Protein AF-A0A7W0UYQ5-F1 (afdb_monomer)

Nearest PDB structures (foldseek):
  3bzs-assembly1_A  TM=9.776E-01  e=3.729E-10  Escherichia coli
  3bzp-assembly1_A  TM=9.833E-01  e=1.056E-09  Escherichia coli
  3bzr-assembly1_A  TM=9.414E-01  e=3.818E-09  Escherichia coli
  2jli-assembly1_A  TM=9.009E-01  e=2.070E-09  Yersinia pestis
  2v5g-assembly1_A-2  TM=7.763E-01  e=5.724E-10  Yersinia enterocolitica

Radi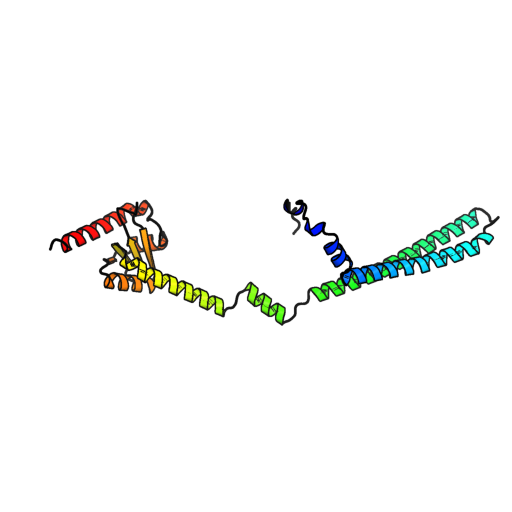us of gyration: 42.92 Å; Cα contacts (8 Å, |Δi|>4): 211; chains: 1; bounding box: 75×40×128 Å

Structure (mmCIF, N/CA/C/O backbone):
data_AF-A0A7W0UYQ5-F1
#
_entry.id   AF-A0A7W0UYQ5-F1
#
loop_
_atom_site.group_PDB
_atom_site.id
_atom_site.type_symbol
_atom_site.label_atom_id
_atom_site.label_alt_id
_atom_site.label_comp_id
_atom_site.label_asym_id
_atom_site.label_entity_id
_atom_site.label_seq_id
_atom_site.pdbx_PDB_ins_code
_atom_site.Cartn_x
_atom_site.Cartn_y
_atom_site.Cartn_z
_atom_site.occupancy
_atom_site.B_iso_or_equiv
_atom_site.auth_seq_id
_atom_site.auth_comp_id
_atom_site.auth_asym_id
_atom_site.auth_atom_id
_atom_site.pdbx_PDB_model_num
ATOM 1 N N . GLN A 1 1 ? -8.405 0.996 -19.524 1.00 39.84 1 GLN A N 1
ATOM 2 C CA . GLN A 1 1 ? -8.838 2.075 -18.613 1.00 39.84 1 GLN A CA 1
ATOM 3 C C . GLN A 1 1 ? -8.239 3.377 -19.125 1.00 39.84 1 GLN A C 1
ATOM 5 O O . GLN A 1 1 ? -7.077 3.647 -18.869 1.00 39.84 1 GLN A O 1
ATOM 10 N N . GLY A 1 2 ? -8.981 4.114 -19.950 1.00 48.25 2 GLY A N 1
ATOM 11 C CA . GLY A 1 2 ? -8.565 5.415 -20.475 1.00 48.25 2 GLY A CA 1
ATOM 12 C C . GLY A 1 2 ? -9.560 6.460 -19.998 1.00 48.25 2 GLY A C 1
ATOM 13 O O . GLY A 1 2 ? -10.650 6.551 -20.548 1.00 48.25 2 GLY A O 1
ATOM 14 N N . GLY A 1 3 ? -9.218 7.177 -18.931 1.00 51.19 3 GLY A N 1
ATOM 15 C CA . GLY A 1 3 ? -9.981 8.315 -18.430 1.00 51.19 3 GLY A CA 1
ATOM 16 C C . GLY A 1 3 ? -9.096 9.554 -18.459 1.00 51.19 3 GLY A C 1
ATOM 17 O O . GLY A 1 3 ? -7.928 9.476 -18.083 1.00 51.19 3 GLY A O 1
ATOM 18 N N . LEU A 1 4 ? -9.639 10.686 -18.909 1.00 59.22 4 LEU A N 1
ATOM 19 C CA . LEU A 1 4 ? -8.995 11.996 -18.799 1.00 59.22 4 LEU A CA 1
ATOM 20 C C . LEU A 1 4 ? -8.848 12.355 -17.314 1.00 59.22 4 LEU A C 1
ATOM 22 O O . LEU A 1 4 ? -9.742 12.930 -16.698 1.00 59.22 4 LEU A O 1
ATOM 26 N N . THR A 1 5 ? -7.716 11.991 -16.716 1.00 56.59 5 THR A N 1
ATOM 27 C CA . THR A 1 5 ? -7.359 12.411 -15.362 1.00 56.59 5 THR A CA 1
ATOM 28 C C . THR A 1 5 ? -6.878 13.857 -15.401 1.00 56.59 5 THR A C 1
ATOM 30 O O . THR A 1 5 ? -5.707 14.127 -15.670 1.00 56.59 5 THR A O 1
ATOM 33 N N . PHE A 1 6 ? -7.777 14.800 -15.122 1.00 55.78 6 PHE A N 1
ATOM 34 C CA . PHE A 1 6 ? -7.405 16.183 -14.836 1.00 55.78 6 PHE A CA 1
ATOM 35 C C . PHE A 1 6 ? -6.707 16.239 -13.472 1.00 55.78 6 PHE A C 1
ATOM 37 O O . PHE A 1 6 ? -7.345 16.169 -12.424 1.00 55.78 6 PHE A O 1
ATOM 44 N N . SER A 1 7 ? -5.375 16.339 -13.485 1.00 61.47 7 SER A N 1
ATOM 45 C CA . SER A 1 7 ? -4.558 16.517 -12.282 1.00 61.47 7 SER A CA 1
ATOM 46 C C . SER A 1 7 ? -3.977 17.936 -12.254 1.00 61.47 7 SER A C 1
ATOM 48 O O . SER A 1 7 ? -2.885 18.161 -12.777 1.00 61.47 7 SER A O 1
ATOM 50 N N . PRO A 1 8 ? -4.661 18.920 -11.640 1.00 65.06 8 PRO A N 1
ATOM 51 C CA . PRO A 1 8 ? -4.147 20.289 -11.523 1.00 65.06 8 PRO A CA 1
ATOM 52 C C . PRO A 1 8 ? -2.836 20.379 -10.719 1.00 65.06 8 PRO A C 1
ATOM 54 O O . PRO A 1 8 ? -2.077 21.329 -10.881 1.00 65.06 8 PRO A O 1
ATOM 57 N N . LYS A 1 9 ? -2.495 19.352 -9.923 1.00 58.84 9 LYS A N 1
ATOM 58 C CA . LYS A 1 9 ? -1.175 19.221 -9.279 1.00 58.84 9 LYS A CA 1
ATOM 59 C C . LYS A 1 9 ? -0.034 18.907 -10.257 1.00 58.84 9 LYS A C 1
ATOM 61 O O . LYS A 1 9 ? 1.115 19.165 -9.919 1.00 58.84 9 LYS A O 1
ATOM 66 N N . ALA A 1 10 ? -0.313 18.377 -11.450 1.00 58.12 10 ALA A N 1
ATOM 67 C CA . ALA A 1 10 ? 0.706 18.131 -12.477 1.00 58.12 10 ALA A CA 1
ATOM 68 C C . ALA A 1 10 ? 1.153 19.417 -13.201 1.00 58.12 10 ALA A C 1
ATOM 70 O O . ALA A 1 10 ? 2.252 19.446 -13.753 1.00 58.12 10 ALA A O 1
ATOM 71 N N . LEU A 1 11 ? 0.319 20.465 -13.161 1.00 61.22 11 LEU A N 1
ATOM 72 C CA . LEU A 1 11 ? 0.591 21.808 -13.689 1.00 61.22 11 LEU A CA 1
ATOM 73 C C . LEU A 1 11 ? 1.310 22.723 -12.685 1.00 61.22 11 LEU A C 1
ATOM 75 O O . LEU A 1 11 ? 1.754 23.805 -13.059 1.00 61.22 11 LEU A O 1
ATOM 79 N N . ALA A 1 12 ? 1.447 22.311 -11.420 1.00 68.50 12 ALA A N 1
ATOM 80 C CA . ALA A 1 12 ? 2.230 23.067 -10.452 1.00 68.50 12 ALA A CA 1
ATOM 81 C C . ALA A 1 12 ? 3.723 23.031 -10.849 1.00 68.50 12 ALA A C 1
ATOM 83 O O . ALA A 1 12 ? 4.246 21.941 -11.116 1.00 68.50 12 ALA A O 1
ATOM 84 N N . PRO A 1 13 ? 4.433 24.177 -10.880 1.00 59.31 13 PRO A N 1
ATOM 85 C CA . PRO A 1 13 ? 5.859 24.220 -11.178 1.00 59.31 13 PRO A CA 1
ATOM 86 C C . PRO A 1 13 ? 6.620 23.471 -10.082 1.00 59.31 13 PRO A C 1
ATOM 88 O O . PRO A 1 13 ? 6.840 23.958 -8.976 1.00 59.31 13 PRO A O 1
ATOM 91 N N . ASN A 1 14 ? 6.973 22.225 -10.377 1.00 58.69 14 ASN A N 1
ATOM 92 C CA . ASN A 1 14 ? 7.648 21.357 -9.434 1.00 58.69 14 ASN A CA 1
ATOM 93 C C . ASN A 1 14 ? 9.150 21.668 -9.492 1.00 58.69 14 ASN A C 1
ATOM 95 O O . ASN A 1 14 ? 9.837 21.231 -10.416 1.00 58.69 14 ASN A O 1
ATOM 99 N N . ALA A 1 15 ? 9.657 22.450 -8.533 1.00 60.66 15 ALA A N 1
ATOM 100 C CA . ALA A 1 15 ? 11.048 22.923 -8.491 1.00 60.66 15 ALA A CA 1
ATOM 101 C C . ALA A 1 15 ? 12.092 21.787 -8.550 1.00 60.66 15 ALA A C 1
ATOM 103 O O . ALA A 1 15 ? 13.209 21.989 -9.021 1.00 60.66 15 ALA A O 1
ATOM 104 N N . GLN A 1 16 ? 11.717 20.562 -8.164 1.00 57.22 16 GLN A N 1
ATOM 105 C CA . GLN A 1 16 ? 12.570 19.378 -8.310 1.00 57.22 16 GLN A CA 1
ATOM 106 C C . GLN A 1 16 ? 12.847 19.005 -9.776 1.00 57.22 16 GLN A C 1
ATOM 108 O O . GLN A 1 16 ? 13.967 18.596 -10.084 1.00 57.22 16 GLN A O 1
ATOM 113 N N . LYS A 1 17 ? 11.891 19.217 -10.697 1.00 54.75 17 LYS A N 1
ATOM 114 C CA . LYS A 1 17 ? 12.076 18.975 -12.144 1.00 54.75 17 LYS A CA 1
ATOM 115 C C . LYS A 1 17 ? 13.026 19.984 -12.804 1.00 54.75 17 LYS A C 1
ATOM 117 O O . LYS A 1 17 ? 13.593 19.683 -13.848 1.00 54.75 17 LYS A O 1
ATOM 122 N N . PHE A 1 18 ? 13.228 21.147 -12.184 1.00 59.09 18 PHE A N 1
ATOM 123 C CA . PHE A 1 18 ? 14.118 22.207 -12.668 1.00 59.09 18 PHE A CA 1
ATOM 124 C C . PHE A 1 18 ? 15.523 22.172 -12.058 1.00 59.09 18 PHE A C 1
ATOM 126 O O . PHE A 1 18 ? 16.357 22.988 -12.436 1.00 59.09 18 PHE A O 1
ATOM 133 N N . SER A 1 19 ? 15.823 21.246 -11.142 1.00 62.59 19 SER A N 1
ATOM 134 C CA . SER A 1 19 ? 17.163 21.169 -10.554 1.00 62.59 19 SER A CA 1
ATOM 135 C C . SER A 1 19 ? 18.176 20.617 -11.580 1.00 62.59 19 SER A C 1
ATOM 137 O O . SER A 1 19 ? 18.075 19.453 -11.985 1.00 62.59 19 SER A O 1
ATOM 139 N N . PRO A 1 20 ? 19.171 21.410 -12.032 1.00 65.38 20 PRO A N 1
ATOM 140 C CA . PRO A 1 20 ? 20.128 20.967 -13.049 1.00 65.38 20 PRO A CA 1
ATOM 141 C C . PRO A 1 20 ? 20.945 19.770 -12.563 1.00 65.38 20 PRO A C 1
ATOM 143 O O . PRO A 1 20 ? 21.221 18.865 -13.335 1.00 65.38 20 PRO A O 1
ATOM 146 N N . ALA A 1 21 ? 21.250 19.714 -11.262 1.00 70.50 21 ALA A N 1
ATOM 147 C CA . ALA A 1 21 ? 22.020 18.638 -10.645 1.00 70.50 21 ALA A CA 1
ATOM 148 C C . ALA A 1 21 ? 21.288 17.281 -10.624 1.00 70.50 21 ALA A C 1
ATOM 150 O O . ALA A 1 21 ? 21.917 16.250 -10.865 1.00 70.50 21 ALA A O 1
ATOM 151 N N . ALA A 1 22 ? 19.970 17.251 -10.374 1.00 64.25 22 ALA A N 1
ATOM 152 C CA . ALA A 1 22 ? 19.212 15.996 -10.414 1.00 64.25 22 ALA A CA 1
ATOM 153 C C . ALA A 1 22 ? 19.028 15.505 -11.855 1.00 64.25 22 ALA A C 1
ATOM 155 O O . ALA A 1 22 ? 19.198 14.315 -12.114 1.00 64.25 22 ALA A O 1
ATOM 156 N N . ASN A 1 23 ? 18.785 16.424 -12.796 1.00 64.88 23 ASN A N 1
ATOM 157 C CA . ASN A 1 23 ? 18.754 16.114 -14.224 1.00 64.88 23 ASN A CA 1
ATOM 158 C C . ASN A 1 23 ? 20.121 15.635 -14.736 1.00 64.88 23 ASN A C 1
ATOM 160 O O . ASN A 1 23 ? 20.168 14.703 -15.526 1.00 64.88 23 ASN A O 1
ATOM 164 N N . PHE A 1 24 ? 21.234 16.185 -14.240 1.00 70.06 24 PHE A N 1
ATOM 165 C CA . PHE A 1 24 ? 22.582 15.718 -14.578 1.00 70.06 24 PHE A CA 1
ATOM 166 C C . PHE A 1 24 ? 22.837 14.307 -14.036 1.00 70.06 24 PHE A C 1
ATOM 168 O O . PHE A 1 24 ? 23.299 13.434 -14.761 1.00 70.06 24 PHE A O 1
ATOM 175 N N . LYS A 1 25 ? 22.453 14.028 -12.784 1.00 65.81 25 LYS A N 1
ATOM 176 C CA . LYS A 1 25 ? 22.549 12.683 -12.193 1.00 65.81 25 LYS A CA 1
ATOM 177 C C . LYS A 1 25 ? 21.659 11.663 -12.915 1.00 65.81 25 LYS A C 1
ATOM 179 O O . LYS A 1 25 ? 22.033 10.501 -13.036 1.00 65.81 25 LYS A O 1
ATOM 184 N N . GLN A 1 26 ? 20.502 12.092 -13.416 1.00 65.62 26 GLN A N 1
ATOM 185 C CA . GLN A 1 26 ? 19.607 11.270 -14.229 1.00 65.62 26 GLN A CA 1
ATOM 186 C C . GLN A 1 26 ? 20.144 11.071 -15.657 1.00 65.62 26 GLN A C 1
ATOM 188 O O . GLN A 1 26 ? 20.098 9.957 -16.175 1.00 65.62 26 GLN A O 1
ATOM 193 N N . ALA A 1 27 ? 20.735 12.100 -16.266 1.00 64.50 27 ALA A N 1
ATOM 194 C CA . ALA A 1 27 ? 21.432 12.024 -17.551 1.00 64.50 27 ALA A CA 1
ATOM 195 C C . ALA A 1 27 ? 22.698 11.148 -17.487 1.00 64.50 27 ALA A C 1
ATOM 197 O O . ALA A 1 27 ? 23.069 10.553 -18.489 1.00 64.50 27 ALA A O 1
ATOM 198 N N . PHE A 1 28 ? 23.305 10.996 -16.306 1.00 65.81 28 PHE A N 1
ATOM 199 C CA . PHE A 1 28 ? 24.410 10.069 -16.025 1.00 65.81 28 PHE A CA 1
ATOM 200 C C . PHE A 1 28 ? 23.964 8.777 -15.319 1.00 65.81 28 PHE A C 1
ATOM 202 O O . PHE A 1 28 ? 24.780 8.066 -14.730 1.00 65.81 28 PHE A O 1
ATOM 209 N N . SER A 1 29 ? 22.675 8.430 -15.369 1.00 72.94 29 SER A N 1
ATOM 210 C CA . SER A 1 29 ? 22.240 7.110 -14.914 1.00 72.94 29 SER A CA 1
ATOM 211 C C . SER A 1 29 ? 22.837 6.018 -15.813 1.00 72.94 29 SER A C 1
ATOM 213 O O . SER A 1 29 ? 23.059 6.238 -17.005 1.00 72.94 29 SER A O 1
ATOM 215 N N . GLY A 1 30 ? 23.068 4.814 -15.276 1.00 74.88 30 GLY A N 1
ATOM 216 C CA . GLY A 1 30 ? 23.603 3.698 -16.071 1.00 74.88 30 GLY A CA 1
ATOM 217 C C . GLY A 1 30 ? 22.759 3.373 -17.314 1.00 74.88 30 GLY A C 1
ATOM 218 O O . GLY A 1 30 ? 23.293 2.919 -18.319 1.00 74.88 30 GLY A O 1
ATOM 219 N N . ASN A 1 31 ? 21.456 3.678 -17.288 1.00 76.94 31 ASN A N 1
ATOM 220 C CA . ASN A 1 31 ? 20.585 3.552 -18.458 1.00 76.94 31 ASN A CA 1
ATOM 221 C C . ASN A 1 31 ? 20.904 4.597 -19.533 1.00 76.94 31 ASN A C 1
ATOM 223 O O . ASN A 1 31 ? 20.991 4.249 -20.706 1.00 76.94 31 ASN A O 1
ATOM 227 N N . SER A 1 32 ? 21.124 5.846 -19.131 1.00 78.62 32 SER A N 1
ATOM 228 C CA . SER A 1 32 ? 21.418 6.953 -20.041 1.00 78.62 32 SER A CA 1
ATOM 229 C C . SER A 1 32 ? 22.752 6.753 -20.763 1.00 78.62 32 SER A C 1
ATOM 231 O O . SER A 1 32 ? 22.841 6.977 -21.964 1.00 78.62 32 SER A O 1
ATOM 233 N N . VAL A 1 33 ? 23.777 6.237 -20.074 1.00 83.62 33 VAL A N 1
ATOM 234 C CA . VAL A 1 33 ? 25.070 5.891 -20.701 1.00 83.62 33 VAL A CA 1
ATOM 235 C C . VAL A 1 33 ? 24.899 4.803 -21.768 1.00 83.62 33 VAL A C 1
ATOM 237 O O . VAL A 1 33 ? 25.475 4.897 -22.851 1.00 83.62 33 VAL A O 1
ATOM 240 N N . VAL A 1 34 ? 24.071 3.790 -21.496 1.00 84.38 34 VAL A N 1
ATOM 241 C CA . VAL A 1 34 ? 23.764 2.725 -22.464 1.00 84.38 34 VAL A CA 1
ATOM 242 C C . VAL A 1 34 ? 22.997 3.273 -23.671 1.00 84.38 34 VAL A C 1
ATOM 244 O O . VAL A 1 34 ? 23.292 2.893 -24.803 1.00 84.38 34 VAL A O 1
ATOM 247 N N . GLU A 1 35 ? 22.041 4.179 -23.465 1.00 84.50 35 GLU A N 1
ATOM 248 C CA . GLU A 1 35 ? 21.295 4.824 -24.554 1.00 84.50 35 GLU A CA 1
ATOM 249 C C . GLU A 1 35 ? 22.184 5.715 -25.428 1.00 84.50 35 GLU A C 1
ATOM 251 O O . GLU A 1 35 ? 22.102 5.634 -26.655 1.00 84.50 35 GLU A O 1
ATOM 256 N N . LEU A 1 36 ? 23.088 6.489 -24.821 1.00 87.19 36 LEU A N 1
ATOM 257 C CA . LEU A 1 36 ? 24.086 7.276 -25.548 1.00 87.19 36 LEU A CA 1
ATOM 258 C C . LEU A 1 36 ? 25.013 6.378 -26.374 1.00 87.19 36 LEU A C 1
ATOM 260 O O . LEU A 1 36 ? 25.220 6.638 -27.558 1.00 87.19 36 LEU A O 1
ATOM 264 N N . GLY A 1 37 ? 25.515 5.285 -25.788 1.00 89.00 37 GLY A N 1
ATOM 265 C CA . GLY A 1 37 ? 26.350 4.312 -26.494 1.00 89.00 37 GLY A CA 1
ATOM 266 C C . GLY A 1 37 ? 25.642 3.693 -27.703 1.00 89.00 37 GLY A C 1
ATOM 267 O O . GLY A 1 37 ? 26.214 3.619 -28.790 1.00 89.00 37 GLY A O 1
ATOM 268 N N . LYS A 1 38 ? 24.363 3.326 -27.556 1.00 86.50 38 LYS A N 1
ATOM 269 C CA . LYS A 1 38 ? 23.535 2.860 -28.677 1.00 86.50 38 LYS A CA 1
ATOM 270 C C . LYS A 1 38 ? 23.354 3.939 -29.740 1.00 86.50 38 LYS A C 1
ATOM 272 O O . LYS A 1 38 ? 23.448 3.632 -30.922 1.00 86.50 38 LYS A O 1
ATOM 277 N N . GLY A 1 39 ? 23.104 5.185 -29.344 1.00 88.81 39 GLY A N 1
ATOM 278 C CA . GLY A 1 39 ? 22.969 6.312 -30.269 1.00 88.81 39 GLY A CA 1
ATOM 279 C C . GLY A 1 39 ? 24.223 6.520 -31.119 1.00 88.81 39 GLY A C 1
ATOM 280 O O . GLY A 1 39 ? 24.126 6.593 -32.343 1.00 88.81 39 GLY A O 1
ATOM 281 N N . ILE A 1 40 ? 25.398 6.526 -30.485 1.00 91.81 40 ILE A N 1
ATOM 282 C CA . ILE A 1 40 ? 26.693 6.650 -31.170 1.00 91.81 40 ILE A CA 1
ATOM 283 C C . ILE A 1 40 ? 26.905 5.490 -32.146 1.00 91.81 40 ILE A C 1
ATOM 285 O O . ILE A 1 40 ? 27.309 5.728 -33.280 1.00 91.81 40 ILE A O 1
ATOM 289 N N . LEU A 1 41 ? 26.588 4.255 -31.744 1.00 88.62 41 LEU A N 1
ATOM 290 C CA . LEU A 1 41 ? 26.721 3.075 -32.604 1.00 88.62 41 LEU A CA 1
ATOM 291 C C . LEU A 1 41 ? 25.802 3.141 -33.832 1.00 88.62 41 LEU A C 1
ATOM 293 O O . LEU A 1 41 ? 26.215 2.780 -34.930 1.00 88.62 41 LEU A O 1
ATOM 297 N N . LYS A 1 42 ? 24.563 3.617 -33.675 1.00 88.19 42 LYS A N 1
ATOM 298 C CA . LYS A 1 42 ? 23.637 3.791 -34.805 1.00 88.19 42 LYS A CA 1
ATOM 299 C C . LYS A 1 42 ? 24.139 4.848 -35.776 1.00 88.19 42 LYS A C 1
ATOM 301 O O . LYS A 1 42 ? 24.157 4.612 -36.980 1.00 88.19 42 LYS A O 1
ATOM 306 N N . LEU A 1 43 ? 24.552 5.999 -35.244 1.00 90.50 43 LEU A N 1
ATOM 307 C CA . LEU A 1 43 ? 25.079 7.096 -36.049 1.00 90.50 43 LEU A CA 1
ATOM 308 C C . LEU A 1 43 ? 26.334 6.662 -36.801 1.00 90.50 43 LEU A C 1
ATOM 310 O O . LEU A 1 43 ? 26.402 6.871 -38.005 1.00 90.50 43 LEU A O 1
ATOM 314 N N . SER A 1 44 ? 27.281 5.996 -36.136 1.00 92.25 44 SER A N 1
ATOM 315 C CA . SER A 1 44 ? 28.501 5.522 -36.789 1.00 92.25 44 SER A CA 1
ATOM 316 C C . SER A 1 44 ? 28.205 4.494 -37.878 1.00 92.25 44 SER A C 1
ATOM 318 O O . SER A 1 44 ? 28.726 4.619 -38.982 1.00 92.25 44 SER A O 1
ATOM 320 N N . ALA A 1 45 ? 27.325 3.526 -37.620 1.00 88.88 45 ALA A N 1
ATOM 321 C CA . ALA A 1 45 ? 26.953 2.522 -38.609 1.00 88.88 45 ALA A CA 1
ATOM 322 C C . ALA A 1 45 ? 26.255 3.140 -39.834 1.00 88.88 45 ALA A C 1
ATOM 324 O O . ALA A 1 45 ? 26.610 2.806 -40.963 1.00 88.88 45 ALA A O 1
ATOM 325 N N . ILE A 1 46 ? 25.330 4.088 -39.641 1.00 90.88 46 ILE A N 1
ATOM 326 C CA . ILE A 1 46 ? 24.693 4.812 -40.755 1.00 90.88 46 ILE A CA 1
ATOM 327 C C . ILE A 1 46 ? 25.726 5.653 -41.510 1.00 90.88 46 ILE A C 1
ATOM 329 O O . ILE A 1 46 ? 25.754 5.622 -42.737 1.00 90.88 46 ILE A O 1
ATOM 333 N N . SER A 1 47 ? 26.600 6.375 -40.804 1.00 91.50 47 SER A N 1
ATOM 334 C CA . SER A 1 47 ? 27.655 7.180 -41.425 1.00 91.50 47 SER A CA 1
ATOM 335 C C . SER A 1 47 ? 28.627 6.337 -42.245 1.00 91.50 47 SER A C 1
ATOM 337 O O . SER A 1 47 ? 29.022 6.774 -43.320 1.00 91.50 47 SER A O 1
ATOM 339 N N . ILE A 1 48 ? 28.988 5.135 -41.790 1.00 93.00 48 ILE A N 1
ATOM 340 C CA . ILE A 1 48 ? 29.865 4.224 -42.538 1.00 93.00 48 ILE A CA 1
ATOM 341 C C . ILE A 1 48 ? 29.162 3.721 -43.802 1.00 93.00 48 ILE A C 1
ATOM 343 O O . ILE A 1 48 ? 29.740 3.792 -44.884 1.00 93.00 48 ILE A O 1
ATOM 347 N N . ILE A 1 49 ? 27.918 3.249 -43.684 1.00 90.44 49 ILE A N 1
ATOM 348 C CA . ILE A 1 49 ? 27.166 2.684 -44.812 1.00 90.44 49 ILE A CA 1
ATOM 349 C C . ILE A 1 49 ? 26.869 3.769 -45.857 1.00 90.44 49 ILE A C 1
ATOM 351 O O . ILE A 1 49 ? 27.272 3.649 -47.012 1.00 90.44 49 ILE A O 1
ATOM 355 N N . CYS A 1 50 ? 26.215 4.858 -45.451 1.00 90.12 50 CYS A N 1
ATOM 356 C CA . CYS A 1 50 ? 25.845 5.942 -46.360 1.00 90.12 50 CYS A CA 1
ATOM 357 C C . CYS A 1 50 ? 27.070 6.714 -46.861 1.00 90.12 50 CYS A C 1
ATOM 359 O O . CYS A 1 50 ? 27.124 7.085 -48.031 1.00 90.12 50 CYS A O 1
ATOM 361 N N . GLY A 1 51 ? 28.057 6.954 -45.993 1.00 91.38 51 GLY A N 1
ATOM 362 C CA . GLY A 1 51 ? 29.285 7.657 -46.355 1.00 91.38 51 GLY A CA 1
ATOM 363 C C . GLY A 1 51 ? 30.137 6.866 -47.342 1.00 91.38 51 GLY A C 1
ATOM 364 O O . GLY A 1 51 ? 30.665 7.457 -48.278 1.00 91.38 51 GLY A O 1
ATOM 365 N N . GLY A 1 52 ? 30.212 5.539 -47.194 1.00 91.75 52 GLY A N 1
ATOM 366 C CA . GLY A 1 52 ? 30.886 4.665 -48.154 1.00 91.75 52 GLY A CA 1
ATOM 367 C C . GLY A 1 52 ? 30.241 4.728 -49.537 1.00 91.75 52 GLY A C 1
ATOM 368 O O . GLY A 1 52 ? 30.923 5.031 -50.514 1.00 91.75 52 GLY A O 1
ATOM 369 N N . THR A 1 53 ? 28.920 4.547 -49.615 1.00 89.25 53 THR A N 1
ATOM 370 C CA . THR A 1 53 ? 28.174 4.627 -50.883 1.00 89.25 53 THR A CA 1
ATOM 371 C C . THR A 1 53 ? 28.287 6.009 -51.532 1.00 89.25 53 THR A C 1
ATOM 373 O O . THR A 1 53 ? 28.448 6.111 -52.747 1.00 89.25 53 THR A O 1
ATOM 376 N N . LEU A 1 54 ? 28.267 7.084 -50.736 1.00 90.81 54 LEU A N 1
ATOM 377 C CA . LEU A 1 54 ? 28.452 8.442 -51.246 1.00 90.81 54 LEU A CA 1
ATOM 378 C C . LEU A 1 54 ? 29.877 8.673 -51.765 1.00 90.81 54 LEU A C 1
ATOM 380 O O . LEU A 1 54 ? 30.043 9.277 -52.820 1.00 90.81 54 LEU A O 1
ATOM 384 N N . MET A 1 55 ? 30.900 8.178 -51.065 1.00 91.75 55 MET A N 1
ATOM 385 C CA . MET A 1 55 ? 32.294 8.301 -51.499 1.00 91.75 55 MET A CA 1
ATOM 386 C C . MET A 1 55 ? 32.531 7.561 -52.822 1.00 91.75 55 MET A C 1
ATOM 388 O O . MET A 1 55 ? 33.161 8.110 -53.725 1.00 91.75 55 MET A O 1
ATOM 392 N N . SER A 1 56 ? 31.969 6.356 -52.970 1.00 88.25 56 SER A N 1
ATOM 393 C CA . SER A 1 56 ? 31.986 5.613 -54.234 1.00 88.25 56 SER A CA 1
ATOM 394 C C . SER A 1 56 ? 31.317 6.409 -55.356 1.00 88.25 56 SER A C 1
ATOM 396 O O . SER A 1 56 ? 31.913 6.597 -56.414 1.00 88.25 56 SER A O 1
ATOM 398 N N . ALA A 1 57 ? 30.144 6.991 -55.102 1.00 87.31 57 ALA A N 1
ATOM 399 C CA . ALA A 1 57 ? 29.454 7.811 -56.092 1.00 87.31 57 ALA A CA 1
ATOM 400 C C . ALA A 1 57 ? 30.237 9.073 -56.492 1.00 87.31 57 ALA A C 1
ATOM 402 O O . ALA A 1 57 ? 30.272 9.434 -57.666 1.00 87.31 57 ALA A O 1
ATOM 403 N N . VAL A 1 58 ? 30.902 9.734 -55.539 1.00 88.12 58 VAL A N 1
ATOM 404 C CA . VAL A 1 58 ? 31.776 10.887 -55.815 1.00 88.12 58 VAL A CA 1
ATOM 405 C C . VAL A 1 58 ? 32.984 10.472 -56.657 1.00 88.12 58 VAL A C 1
ATOM 407 O O . VAL A 1 58 ? 33.374 11.211 -57.557 1.00 88.12 58 VAL A O 1
ATOM 410 N N 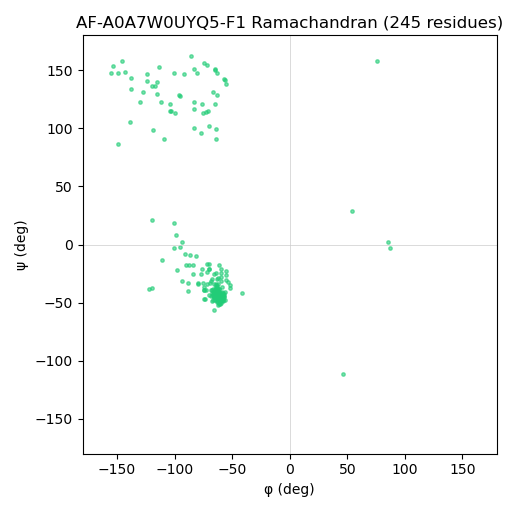. SER A 1 59 ? 33.556 9.291 -56.414 1.00 88.00 59 SER A N 1
ATOM 411 C CA . SER A 1 59 ? 34.676 8.782 -57.215 1.00 88.00 59 SER A CA 1
ATOM 412 C C . SER A 1 59 ? 34.282 8.442 -58.656 1.00 88.00 59 SER A C 1
ATOM 414 O O . SER A 1 59 ? 35.089 8.604 -59.568 1.00 88.00 59 SER A O 1
ATOM 416 N N . GLU A 1 60 ? 33.028 8.045 -58.876 1.00 83.94 60 GLU A N 1
ATOM 417 C CA . GLU A 1 60 ? 32.467 7.778 -60.202 1.00 83.94 60 GLU A CA 1
ATOM 418 C C . GLU A 1 60 ? 31.964 9.055 -60.897 1.00 83.94 60 GLU A C 1
ATOM 420 O O . GLU A 1 60 ? 31.842 9.076 -62.121 1.00 83.94 60 GLU A O 1
ATOM 425 N N . ALA A 1 61 ? 31.743 10.151 -60.161 1.00 82.25 61 ALA A N 1
ATOM 426 C CA . ALA A 1 61 ? 31.209 11.411 -60.683 1.00 82.25 61 ALA A CA 1
ATOM 427 C C . ALA A 1 61 ? 31.941 11.980 -61.922 1.00 82.25 61 ALA A C 1
ATOM 429 O O . ALA A 1 61 ? 31.256 12.480 -62.818 1.00 82.25 61 ALA A O 1
ATOM 430 N N . PRO A 1 62 ? 33.284 11.888 -62.062 1.00 86.75 62 PRO A N 1
ATOM 431 C CA . PRO A 1 62 ? 33.978 12.349 -63.266 1.00 86.75 62 PRO A CA 1
ATOM 432 C C . PRO A 1 62 ? 33.535 11.639 -64.552 1.00 86.75 62 PRO A C 1
ATOM 434 O O . PRO A 1 62 ? 33.569 12.245 -65.620 1.00 86.75 62 PRO A O 1
ATOM 437 N N . THR A 1 63 ? 33.071 10.387 -64.465 1.00 82.62 63 THR A N 1
ATOM 438 C CA . THR A 1 63 ? 32.584 9.615 -65.626 1.00 82.62 63 THR A CA 1
ATOM 439 C C . THR A 1 63 ? 31.262 10.142 -66.187 1.00 82.62 63 THR A C 1
ATOM 441 O O . THR A 1 63 ? 30.904 9.841 -67.323 1.00 82.62 63 THR A O 1
ATOM 444 N N . LEU A 1 64 ? 30.550 10.964 -65.412 1.00 81.69 64 LEU A N 1
ATOM 445 C CA . LEU A 1 64 ? 29.289 11.585 -65.810 1.00 81.69 64 LEU A CA 1
ATOM 446 C C . LEU A 1 64 ? 29.481 12.953 -66.482 1.00 81.69 64 LEU A C 1
ATOM 448 O O . LEU A 1 64 ? 28.522 13.515 -67.017 1.00 81.69 64 LEU A O 1
ATOM 452 N N . ILE A 1 65 ? 30.701 13.502 -66.486 1.00 84.50 65 ILE A N 1
ATOM 453 C CA . ILE A 1 65 ? 30.997 14.792 -67.115 1.00 84.50 65 ILE A CA 1
ATOM 454 C C . ILE A 1 65 ? 30.921 14.632 -68.640 1.00 84.50 65 ILE A C 1
ATOM 456 O O . ILE A 1 65 ? 31.718 13.921 -69.244 1.00 84.50 65 ILE A O 1
ATOM 460 N N . GLY A 1 66 ? 29.951 15.304 -69.267 1.00 80.25 66 GLY A N 1
ATOM 461 C CA . GLY A 1 66 ? 29.702 15.222 -70.713 1.00 80.25 66 GLY A CA 1
ATOM 462 C C . GLY A 1 66 ? 28.806 14.055 -71.150 1.00 80.25 66 GLY A C 1
ATOM 463 O O . GLY A 1 66 ? 28.553 13.906 -72.345 1.00 80.25 66 GLY A O 1
ATOM 464 N N . ALA A 1 67 ? 28.297 13.249 -70.210 1.00 84.19 67 ALA A N 1
ATOM 465 C CA . ALA A 1 67 ? 27.352 12.174 -70.501 1.00 84.19 67 ALA A CA 1
ATOM 466 C C . ALA A 1 67 ? 25.952 12.719 -70.875 1.00 84.19 67 ALA A C 1
ATOM 468 O O . ALA A 1 67 ? 25.574 13.813 -70.442 1.00 84.19 67 ALA A O 1
ATOM 469 N N . PRO A 1 68 ? 25.139 11.964 -71.644 1.00 89.69 68 PRO A N 1
ATOM 470 C CA . PRO A 1 68 ? 23.755 12.337 -71.924 1.00 89.69 68 PRO A CA 1
ATOM 471 C C . PRO A 1 68 ? 22.946 12.528 -70.637 1.00 89.69 68 PRO A C 1
ATOM 473 O O . PRO A 1 68 ? 23.069 11.741 -69.698 1.00 89.69 68 PRO A O 1
ATOM 476 N N . ALA A 1 69 ? 22.049 13.520 -70.617 1.00 86.44 69 ALA A N 1
ATOM 477 C CA . ALA A 1 69 ? 21.234 13.843 -69.440 1.00 86.44 69 ALA A CA 1
ATOM 478 C C . ALA A 1 69 ? 20.448 12.637 -68.886 1.00 86.44 69 ALA A C 1
ATOM 480 O O . ALA A 1 69 ? 20.256 12.520 -67.677 1.00 86.44 69 ALA A O 1
ATOM 481 N N . THR A 1 70 ? 20.037 11.711 -69.758 1.00 88.50 70 THR A N 1
ATOM 482 C CA . THR A 1 70 ? 19.358 10.463 -69.384 1.00 88.50 70 THR A CA 1
ATOM 483 C C . THR A 1 70 ? 20.239 9.546 -68.534 1.00 88.50 70 THR A C 1
ATOM 485 O O . THR A 1 70 ? 19.765 9.012 -67.534 1.00 88.50 70 THR A O 1
ATOM 488 N N . HIS A 1 71 ? 21.522 9.399 -68.873 1.00 85.81 71 HIS A N 1
ATOM 489 C CA . HIS A 1 71 ? 22.469 8.584 -68.108 1.00 85.81 71 HIS A CA 1
ATOM 490 C C . HIS A 1 71 ? 22.736 9.177 -66.725 1.00 85.81 71 HIS A C 1
ATOM 492 O O . HIS A 1 71 ? 22.700 8.455 -65.729 1.00 85.81 71 HIS A O 1
ATOM 498 N N . THR A 1 72 ? 22.922 10.495 -66.647 1.00 85.75 72 THR A N 1
ATOM 499 C CA . THR A 1 72 ? 23.113 11.197 -65.372 1.00 85.75 72 THR A CA 1
ATOM 500 C C . THR A 1 72 ? 21.889 11.068 -64.473 1.00 85.75 72 THR A C 1
ATOM 502 O O . THR A 1 72 ? 22.024 10.791 -63.282 1.00 85.75 72 THR A O 1
ATOM 505 N N . PHE A 1 73 ? 20.685 11.192 -65.037 1.00 88.50 73 PHE A N 1
ATOM 506 C CA . PHE A 1 73 ? 19.443 11.038 -64.284 1.00 88.50 73 PHE A CA 1
ATOM 507 C C . PHE A 1 73 ? 19.283 9.625 -63.703 1.00 88.50 73 PHE A C 1
ATOM 509 O O . PHE A 1 73 ? 18.949 9.475 -62.528 1.00 88.50 73 PHE A O 1
ATOM 516 N N . VAL A 1 74 ? 19.573 8.586 -64.492 1.00 89.69 74 VAL A N 1
ATOM 517 C CA . VAL A 1 74 ? 19.511 7.189 -64.032 1.00 89.69 74 VAL A CA 1
ATOM 518 C C . VAL A 1 74 ? 20.548 6.913 -62.941 1.00 89.69 74 VAL A C 1
ATOM 520 O O . VAL A 1 74 ? 20.212 6.285 -61.939 1.00 89.69 74 VAL A O 1
ATOM 523 N N . ALA A 1 75 ? 21.779 7.411 -63.085 1.00 87.50 75 ALA A N 1
ATOM 524 C CA . ALA A 1 75 ? 22.832 7.225 -62.087 1.00 87.50 75 ALA A CA 1
ATOM 525 C C . ALA A 1 75 ? 22.484 7.885 -60.742 1.00 87.50 75 ALA A C 1
ATOM 527 O O . ALA A 1 75 ? 22.600 7.255 -59.690 1.00 87.50 75 ALA A O 1
ATOM 528 N N . VAL A 1 76 ? 21.979 9.123 -60.769 1.00 89.00 76 VAL A N 1
ATOM 529 C CA . VAL A 1 76 ? 21.517 9.828 -59.562 1.00 89.00 76 VAL A CA 1
ATOM 530 C C . VAL A 1 76 ? 20.316 9.116 -58.935 1.00 89.00 76 VAL A C 1
ATOM 532 O O . VAL A 1 76 ? 20.265 8.961 -57.716 1.00 89.00 76 VAL A O 1
ATOM 535 N N . GLY A 1 77 ? 19.371 8.635 -59.748 1.00 91.06 77 GLY A N 1
ATOM 536 C CA . GLY A 1 77 ? 18.228 7.854 -59.273 1.00 91.06 77 GLY A CA 1
ATOM 537 C C . GLY A 1 77 ? 18.647 6.546 -58.598 1.00 91.06 77 GLY A C 1
ATOM 538 O O . GLY A 1 77 ? 18.154 6.229 -57.516 1.00 91.06 77 GLY A O 1
ATOM 539 N N . HIS A 1 78 ? 19.600 5.819 -59.185 1.00 90.75 78 HIS A N 1
ATOM 540 C CA . HIS A 1 78 ? 20.152 4.598 -58.600 1.00 90.75 78 HIS A CA 1
ATOM 541 C C . HIS A 1 78 ? 20.877 4.880 -57.279 1.00 90.75 78 HIS A C 1
ATOM 543 O O . HIS A 1 78 ? 20.692 4.141 -56.315 1.00 90.75 78 HIS A O 1
ATOM 549 N N . LEU A 1 79 ? 21.648 5.969 -57.204 1.00 91.12 79 LEU A N 1
ATOM 550 C CA . LEU A 1 79 ? 22.305 6.406 -55.972 1.00 91.12 79 LEU A CA 1
ATOM 551 C C . LEU A 1 79 ? 21.296 6.763 -54.872 1.00 91.12 79 LEU A C 1
ATOM 553 O O . LEU A 1 79 ? 21.441 6.335 -53.730 1.00 91.12 79 LEU A O 1
ATOM 557 N N . ALA A 1 80 ? 20.259 7.533 -55.204 1.00 92.00 80 ALA A N 1
ATOM 558 C CA . ALA A 1 80 ? 19.217 7.899 -54.250 1.00 92.00 80 ALA A CA 1
ATOM 559 C C . ALA A 1 80 ? 18.460 6.661 -53.743 1.00 92.00 80 ALA A C 1
ATOM 561 O O . ALA A 1 80 ? 18.207 6.531 -52.544 1.00 92.00 80 ALA A O 1
ATOM 562 N N . TYR A 1 81 ? 18.142 5.728 -54.643 1.00 93.62 81 TYR A N 1
ATOM 563 C CA . TYR A 1 81 ? 17.473 4.476 -54.303 1.00 93.62 81 TYR A CA 1
ATOM 564 C C . TYR A 1 81 ? 18.349 3.566 -53.433 1.00 93.62 81 TYR A C 1
ATOM 566 O O . TYR A 1 81 ? 17.872 3.044 -52.425 1.00 93.62 81 TYR A O 1
ATOM 574 N N . SER A 1 82 ? 19.632 3.406 -53.773 1.00 90.75 82 SER A N 1
ATOM 575 C CA . SER A 1 82 ? 20.562 2.563 -53.016 1.00 90.75 82 SER A CA 1
ATOM 576 C C . SER A 1 82 ? 20.818 3.119 -51.616 1.00 90.75 82 SER A C 1
ATOM 578 O O . SER A 1 82 ? 20.741 2.365 -50.646 1.00 90.75 82 SER A O 1
ATOM 580 N N . LEU A 1 83 ? 21.012 4.436 -51.483 1.00 92.50 83 LEU A N 1
ATOM 581 C CA . LEU A 1 83 ? 21.127 5.107 -50.187 1.00 92.50 83 LEU A CA 1
ATOM 582 C C . LEU A 1 83 ? 19.845 4.963 -49.364 1.00 92.50 83 LEU A C 1
ATOM 584 O O . LEU A 1 83 ? 19.916 4.651 -48.176 1.00 92.50 83 LEU A O 1
ATOM 588 N N . GLY A 1 84 ? 18.675 5.138 -49.985 1.00 91.75 84 GLY A N 1
ATOM 589 C CA . GLY A 1 84 ? 17.381 4.964 -49.324 1.00 91.75 84 GLY A CA 1
ATOM 590 C C . GLY A 1 84 ? 17.183 3.548 -48.779 1.00 91.75 84 GLY A C 1
ATOM 591 O O . GLY A 1 84 ? 16.817 3.381 -47.615 1.00 91.75 84 GLY A O 1
ATOM 592 N N . LEU A 1 85 ? 17.483 2.524 -49.584 1.00 94.12 85 LEU A N 1
ATOM 593 C CA . LEU A 1 85 ? 17.403 1.118 -49.175 1.00 94.12 85 LEU A CA 1
ATOM 594 C C . LEU A 1 85 ? 18.402 0.769 -48.070 1.00 94.12 85 LEU A C 1
ATOM 596 O O . LEU A 1 85 ? 18.034 0.107 -47.102 1.00 94.12 85 LEU A O 1
ATOM 600 N N . GLN A 1 86 ? 19.654 1.209 -48.196 1.00 90.75 86 GLN A N 1
ATOM 601 C CA . GLN A 1 86 ? 20.702 0.929 -47.217 1.00 90.75 86 GLN A CA 1
ATOM 602 C C . GLN A 1 86 ? 20.427 1.617 -45.875 1.00 90.75 86 GLN A C 1
ATOM 604 O O . GLN A 1 86 ? 20.482 0.966 -44.831 1.00 90.75 86 GLN A O 1
ATOM 609 N N . ALA A 1 87 ? 20.080 2.907 -45.890 1.00 89.75 87 ALA A N 1
ATOM 610 C CA . ALA A 1 87 ? 19.744 3.658 -44.683 1.00 89.75 87 ALA A CA 1
ATOM 611 C C . ALA A 1 87 ? 18.463 3.124 -44.028 1.00 89.75 87 ALA A C 1
ATOM 613 O O . ALA A 1 87 ? 18.436 2.895 -42.819 1.00 89.75 87 ALA A O 1
ATOM 614 N N . GLY A 1 88 ? 17.419 2.872 -44.825 1.00 92.38 88 GLY A N 1
ATOM 615 C CA . GLY A 1 88 ? 16.163 2.295 -44.352 1.00 92.38 88 GLY A CA 1
ATOM 616 C C . GLY A 1 88 ? 16.360 0.907 -43.745 1.00 92.38 88 GLY A C 1
ATOM 617 O O . GLY A 1 88 ? 15.913 0.656 -42.628 1.00 92.38 88 GLY A O 1
ATOM 618 N N . GLY A 1 89 ? 17.096 0.029 -44.430 1.00 93.00 89 GLY A N 1
ATOM 619 C CA . GLY A 1 89 ? 17.439 -1.303 -43.933 1.00 93.00 89 GLY A CA 1
ATOM 620 C C . GLY A 1 89 ? 18.237 -1.254 -42.629 1.00 93.00 89 GLY A C 1
ATOM 621 O O . GLY A 1 89 ? 17.887 -1.942 -41.672 1.00 93.00 89 GLY A O 1
ATOM 622 N N . ALA A 1 90 ? 19.256 -0.393 -42.544 1.00 90.44 90 ALA A N 1
ATOM 623 C CA . ALA A 1 90 ? 20.043 -0.209 -41.326 1.00 90.44 90 ALA A CA 1
ATOM 624 C C . ALA A 1 90 ? 19.181 0.274 -40.147 1.00 90.44 90 ALA A C 1
ATOM 626 O O . ALA A 1 90 ? 19.275 -0.281 -39.050 1.00 90.44 90 ALA A O 1
ATOM 627 N N . LEU A 1 91 ? 18.297 1.253 -40.372 1.00 89.12 91 LEU A N 1
ATOM 628 C CA . LEU A 1 91 ? 17.379 1.762 -39.351 1.00 89.12 91 LEU A CA 1
ATOM 629 C C . LEU A 1 91 ? 16.383 0.699 -38.880 1.00 89.12 91 LEU A C 1
ATOM 631 O O . LEU A 1 91 ? 16.160 0.578 -37.676 1.00 89.12 91 LEU A O 1
ATOM 635 N N . ILE A 1 92 ? 15.818 -0.096 -39.793 1.00 94.06 92 ILE A N 1
ATOM 636 C CA . ILE A 1 92 ? 14.908 -1.196 -39.442 1.00 94.06 92 ILE A CA 1
ATOM 637 C C . ILE A 1 92 ? 15.643 -2.244 -38.600 1.00 94.06 92 ILE A C 1
ATOM 639 O O . ILE A 1 92 ? 15.149 -2.633 -37.541 1.00 94.06 92 ILE A O 1
ATOM 643 N N . CYS A 1 93 ? 16.841 -2.662 -39.015 1.00 91.94 93 CYS A N 1
ATOM 644 C CA . CYS A 1 93 ? 17.657 -3.606 -38.251 1.00 91.94 93 CYS A CA 1
ATOM 645 C C . CYS A 1 93 ? 17.949 -3.088 -36.834 1.00 91.94 93 CYS A C 1
ATOM 647 O O . CYS A 1 93 ? 17.781 -3.816 -35.855 1.00 91.94 93 CYS A O 1
ATOM 649 N N . MET A 1 94 ? 18.333 -1.816 -36.702 1.00 90.44 94 MET A N 1
ATOM 650 C CA . MET A 1 94 ? 18.580 -1.189 -35.400 1.00 90.44 94 MET A CA 1
ATOM 651 C C . MET A 1 94 ? 17.312 -1.109 -34.543 1.00 90.44 94 MET A C 1
ATOM 653 O O . MET A 1 94 ? 17.375 -1.374 -33.343 1.00 90.44 94 MET A O 1
ATOM 657 N N . LEU A 1 95 ? 16.162 -0.797 -35.146 1.00 92.25 95 LEU A N 1
ATOM 658 C CA . LEU A 1 95 ? 14.872 -0.735 -34.460 1.00 92.25 95 LEU A CA 1
ATOM 659 C C . LEU A 1 95 ? 14.470 -2.095 -33.879 1.00 92.25 95 LEU A C 1
ATOM 661 O O . LEU A 1 95 ? 14.034 -2.163 -32.729 1.00 92.25 95 LEU A O 1
ATOM 665 N N . VAL A 1 96 ? 14.667 -3.181 -34.630 1.00 94.38 96 VAL A N 1
ATOM 666 C CA . VAL A 1 96 ? 14.396 -4.546 -34.152 1.00 94.38 96 VAL A CA 1
ATOM 667 C C . VAL A 1 96 ? 15.288 -4.898 -32.960 1.00 94.38 96 VAL A C 1
ATOM 669 O O . VAL A 1 96 ? 14.795 -5.412 -31.953 1.00 94.38 96 VAL A O 1
ATOM 672 N N . LEU A 1 97 ? 16.585 -4.584 -33.032 1.00 90.81 97 LEU A N 1
ATOM 673 C CA . LEU A 1 97 ? 17.524 -4.837 -31.935 1.00 90.81 97 LEU A CA 1
ATOM 674 C C . LEU A 1 97 ? 17.166 -4.046 -30.671 1.00 90.81 97 LEU A C 1
ATOM 676 O O . LEU A 1 97 ? 17.204 -4.588 -29.563 1.00 90.81 97 LEU A O 1
ATOM 680 N N . ASP A 1 98 ? 16.789 -2.776 -30.818 1.00 89.62 98 ASP A N 1
ATOM 681 C CA . ASP A 1 98 ? 16.382 -1.948 -29.686 1.00 89.62 98 ASP A CA 1
ATOM 682 C C . ASP A 1 98 ? 15.096 -2.426 -29.039 1.00 89.62 98 ASP A C 1
ATOM 684 O O . ASP A 1 98 ? 15.026 -2.505 -27.809 1.00 89.62 98 ASP A O 1
ATOM 688 N N . TYR A 1 99 ? 14.099 -2.764 -29.855 1.00 92.19 99 TYR A N 1
ATOM 689 C CA . TYR A 1 99 ? 12.836 -3.292 -29.367 1.00 92.19 99 TYR A CA 1
ATOM 690 C C . TYR A 1 99 ? 13.050 -4.607 -28.610 1.00 92.19 99 TYR A C 1
ATOM 692 O O . TYR A 1 99 ? 12.576 -4.748 -27.483 1.00 92.19 99 TYR A O 1
ATOM 700 N N . GLY A 1 100 ? 13.837 -5.532 -29.170 1.00 93.00 100 GLY A N 1
ATOM 701 C CA . GLY A 1 100 ? 14.163 -6.804 -28.522 1.00 93.00 100 GLY A CA 1
ATOM 702 C C . GLY A 1 100 ? 14.875 -6.621 -27.179 1.00 93.00 100 GLY A C 1
ATOM 703 O O . GLY A 1 100 ? 14.498 -7.241 -26.182 1.00 93.00 100 GLY A O 1
ATOM 704 N N . TYR A 1 101 ? 15.857 -5.715 -27.111 1.00 89.44 101 TYR A N 1
ATOM 705 C CA . TYR A 1 101 ? 16.527 -5.383 -25.851 1.00 89.44 101 TYR A CA 1
ATOM 706 C C . TYR A 1 101 ? 15.565 -4.759 -24.828 1.00 89.44 101 TYR A C 1
ATOM 708 O O . TYR A 1 101 ? 15.608 -5.104 -23.644 1.00 89.44 101 TYR A O 1
ATOM 716 N N . GLY A 1 102 ? 14.703 -3.839 -25.270 1.00 88.88 102 GLY A N 1
ATOM 717 C CA . GLY A 1 102 ? 13.708 -3.182 -24.423 1.00 88.88 102 GLY A CA 1
ATOM 718 C C . GLY A 1 102 ? 12.721 -4.179 -23.824 1.00 88.88 102 GLY A C 1
ATOM 719 O O . GLY A 1 102 ? 12.509 -4.176 -22.610 1.00 88.88 102 GLY A O 1
ATOM 720 N N . TRP A 1 103 ? 12.195 -5.081 -24.652 1.00 91.69 103 TRP A N 1
ATOM 721 C CA . TRP A 1 103 ? 11.292 -6.145 -24.225 1.00 91.69 103 TRP A CA 1
ATOM 722 C C . TRP A 1 103 ? 11.949 -7.074 -23.198 1.00 91.69 103 TRP A C 1
ATOM 724 O O . TRP A 1 103 ? 11.402 -7.270 -22.114 1.00 91.69 103 TRP A O 1
ATOM 734 N N . TYR A 1 104 ? 13.166 -7.557 -23.469 1.00 91.31 104 TYR A N 1
ATOM 735 C CA . TYR A 1 104 ? 13.908 -8.407 -22.531 1.00 91.31 104 TYR A CA 1
ATOM 736 C C . TYR A 1 104 ? 14.135 -7.728 -21.173 1.00 91.31 104 TYR A C 1
ATOM 738 O O . TYR A 1 104 ? 13.959 -8.339 -20.117 1.00 91.31 104 TYR A O 1
ATOM 746 N N . LYS A 1 105 ? 14.522 -6.448 -21.181 1.00 87.94 105 LYS A N 1
ATOM 747 C CA . LYS A 1 105 ? 14.747 -5.680 -19.953 1.00 87.94 105 LYS A CA 1
ATOM 748 C C . LYS A 1 105 ? 13.453 -5.483 -19.166 1.00 87.94 105 LYS A C 1
ATOM 750 O O . LYS A 1 105 ? 13.477 -5.607 -17.942 1.00 87.94 105 LYS A O 1
ATOM 755 N N . HIS A 1 106 ? 12.353 -5.185 -19.853 1.00 87.00 106 HIS A N 1
ATOM 756 C CA . HIS A 1 106 ? 11.048 -5.012 -19.227 1.00 87.00 106 HIS A CA 1
ATOM 757 C C . HIS A 1 106 ? 10.577 -6.310 -18.569 1.00 87.00 106 HIS A C 1
ATOM 759 O O . HIS A 1 106 ? 10.285 -6.318 -17.375 1.00 87.00 106 HIS A O 1
ATOM 765 N N . GLU A 1 107 ? 10.634 -7.421 -19.300 1.00 91.94 107 GLU A N 1
ATOM 766 C CA . GLU A 1 107 ? 10.277 -8.741 -18.784 1.00 91.94 107 GLU A CA 1
ATOM 767 C C . GLU A 1 107 ? 11.122 -9.109 -17.560 1.00 91.94 107 GLU A C 1
ATOM 769 O O . GLU A 1 107 ? 10.608 -9.561 -16.541 1.00 91.94 107 GLU A O 1
ATOM 774 N N . LYS A 1 108 ? 12.431 -8.840 -17.606 1.00 88.19 108 LYS A N 1
ATOM 775 C CA . LYS A 1 108 ? 13.316 -9.062 -16.460 1.00 88.19 108 LYS A CA 1
ATOM 776 C C . LYS A 1 108 ? 12.952 -8.187 -15.257 1.00 88.19 108 LYS A C 1
ATOM 778 O O . LYS A 1 108 ? 13.086 -8.655 -14.133 1.00 88.19 108 LYS A O 1
ATOM 783 N N . SER A 1 109 ? 12.508 -6.949 -15.480 1.00 84.06 109 SER A N 1
ATOM 784 C CA . SER A 1 109 ? 12.113 -6.028 -14.405 1.00 84.06 109 SER A CA 1
ATOM 785 C C . SER A 1 109 ? 10.795 -6.397 -13.723 1.00 84.06 109 SER A C 1
ATOM 787 O O . SER A 1 109 ? 10.599 -6.037 -12.570 1.00 84.06 109 SER A O 1
ATOM 789 N N . LEU A 1 110 ? 9.917 -7.135 -14.409 1.00 85.81 110 LEU A N 1
ATOM 790 C CA . LEU A 1 110 ? 8.648 -7.621 -13.855 1.00 85.81 110 LEU A CA 1
ATOM 791 C C . LEU A 1 110 ? 8.807 -8.889 -13.006 1.00 85.81 110 LEU A C 1
ATOM 793 O O . LEU A 1 110 ? 7.867 -9.316 -12.336 1.00 85.81 110 LEU A O 1
ATOM 797 N N . ARG A 1 111 ? 9.984 -9.518 -13.027 1.00 87.94 111 ARG A N 1
ATOM 798 C CA . ARG A 1 111 ? 10.241 -10.723 -12.241 1.00 87.94 111 ARG A CA 1
ATOM 799 C C . ARG A 1 111 ? 10.459 -10.356 -10.786 1.00 87.94 111 ARG A C 1
ATOM 801 O O . ARG A 1 111 ? 11.418 -9.668 -10.455 1.00 87.94 111 ARG A O 1
ATOM 808 N N . MET A 1 112 ? 9.615 -10.911 -9.930 1.00 88.81 112 MET A N 1
ATOM 809 C CA . MET A 1 112 ? 9.796 -10.854 -8.487 1.00 88.81 112 MET A CA 1
ATOM 810 C C . MET A 1 112 ? 10.573 -12.069 -7.987 1.00 88.81 112 MET A C 1
ATOM 812 O O . MET A 1 112 ? 10.438 -13.189 -8.492 1.00 88.81 112 MET A O 1
ATOM 816 N N . THR A 1 113 ? 11.372 -11.867 -6.949 1.00 88.38 113 THR A N 1
ATOM 817 C CA . THR A 1 113 ? 11.984 -12.956 -6.191 1.00 88.38 113 THR A CA 1
ATOM 818 C C . THR A 1 113 ? 10.945 -13.642 -5.301 1.00 88.38 113 THR A C 1
ATOM 820 O O . THR A 1 113 ? 9.955 -13.043 -4.883 1.00 88.38 113 THR A O 1
ATOM 823 N N . LYS A 1 114 ? 11.183 -14.910 -4.932 1.00 84.50 114 LYS A N 1
ATOM 824 C CA . LYS A 1 114 ? 10.312 -15.622 -3.973 1.00 84.50 114 LYS A CA 1
ATOM 825 C C . LYS A 1 114 ? 10.167 -14.868 -2.642 1.00 84.50 114 LYS A C 1
ATOM 827 O O . LYS A 1 114 ? 9.135 -14.984 -1.986 1.00 84.50 114 LYS A O 1
ATOM 832 N N . GLN A 1 115 ? 11.203 -14.124 -2.253 1.00 83.94 115 GLN A N 1
ATOM 833 C CA . GLN A 1 115 ? 11.209 -13.320 -1.038 1.00 83.94 115 GLN A CA 1
ATOM 834 C C . GLN A 1 115 ? 10.332 -12.071 -1.187 1.00 83.94 115 GLN A C 1
ATOM 836 O O . GLN A 1 115 ? 9.484 -11.843 -0.331 1.00 83.94 115 GLN A O 1
ATOM 841 N N . GLU A 1 116 ? 10.464 -11.332 -2.292 1.00 84.56 116 GLU A N 1
ATOM 842 C CA . GLU A 1 116 ? 9.616 -10.168 -2.594 1.00 84.56 116 GLU A CA 1
ATOM 843 C C . GLU A 1 116 ? 8.139 -10.550 -2.658 1.00 84.56 116 GLU A C 1
ATOM 845 O O . GLU A 1 116 ? 7.330 -9.901 -2.007 1.00 84.56 116 GLU A O 1
ATOM 850 N N . VAL A 1 117 ? 7.797 -11.661 -3.323 1.00 85.44 117 VAL A N 1
ATOM 851 C CA . VAL A 1 117 ? 6.415 -12.168 -3.357 1.00 85.44 117 VAL A CA 1
ATOM 852 C C . VAL A 1 117 ? 5.902 -12.427 -1.940 1.00 85.44 117 VAL A C 1
ATOM 854 O O . VAL A 1 117 ? 4.815 -11.992 -1.574 1.00 85.44 117 VAL A O 1
ATOM 857 N N . LYS A 1 118 ? 6.688 -13.114 -1.102 1.00 83.00 118 LYS A N 1
ATOM 858 C CA . LYS A 1 118 ? 6.289 -13.424 0.278 1.00 83.00 118 LYS A CA 1
ATOM 859 C C . LYS A 1 118 ? 6.094 -12.163 1.121 1.00 83.00 118 LYS A C 1
ATOM 861 O O . LYS A 1 118 ? 5.188 -12.124 1.953 1.00 83.00 118 LYS A O 1
ATOM 866 N N . ASP A 1 119 ? 6.945 -11.162 0.939 1.00 84.25 119 ASP A N 1
ATOM 867 C CA . ASP A 1 119 ? 6.859 -9.906 1.675 1.00 84.25 119 ASP A CA 1
ATOM 868 C C . ASP A 1 119 ? 5.711 -9.023 1.160 1.00 84.25 119 ASP A C 1
ATOM 870 O O . ASP A 1 119 ? 5.030 -8.396 1.970 1.00 84.25 119 ASP A O 1
ATOM 874 N N . GLU A 1 120 ? 5.399 -9.066 -0.134 1.00 83.56 120 GLU A N 1
ATOM 875 C CA . GLU A 1 120 ? 4.223 -8.417 -0.717 1.00 83.56 120 GLU A CA 1
ATOM 876 C C . GLU A 1 120 ? 2.920 -9.039 -0.191 1.00 83.56 120 GLU A C 1
ATOM 878 O O . GLU A 1 120 ? 2.041 -8.314 0.274 1.00 83.56 120 GLU A O 1
ATOM 883 N N . TYR A 1 121 ? 2.831 -10.375 -0.122 1.00 79.38 121 TYR A N 1
ATOM 884 C CA . TYR A 1 121 ? 1.705 -11.076 0.516 1.00 79.38 121 TYR A CA 1
ATOM 885 C C . TYR A 1 121 ? 1.517 -10.654 1.981 1.00 79.38 121 TYR 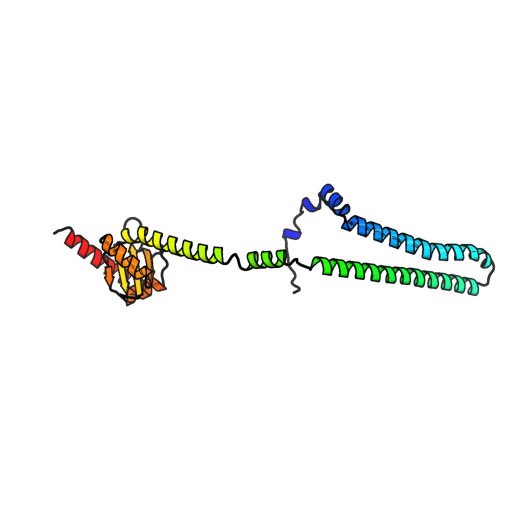A C 1
ATOM 887 O O . TYR A 1 121 ? 0.398 -10.374 2.411 1.00 79.38 121 TYR A O 1
ATOM 895 N N . LYS A 1 122 ? 2.608 -10.549 2.754 1.00 79.56 122 LYS A N 1
ATOM 896 C CA . LYS A 1 122 ? 2.549 -10.065 4.145 1.00 79.56 122 LYS A CA 1
ATOM 897 C C . LYS A 1 122 ? 2.096 -8.609 4.248 1.00 79.56 122 LYS A C 1
ATOM 899 O O . LYS A 1 122 ? 1.439 -8.264 5.227 1.00 79.56 122 LYS A O 1
ATOM 904 N N . GLN A 1 123 ? 2.465 -7.751 3.297 1.00 77.31 123 GLN A N 1
ATOM 905 C CA . GLN A 1 123 ? 2.052 -6.345 3.289 1.00 77.31 123 GLN A CA 1
ATOM 906 C C . GLN A 1 123 ? 0.584 -6.176 2.882 1.00 77.31 123 GLN A C 1
ATOM 908 O O . GLN A 1 123 ? -0.107 -5.355 3.483 1.00 77.31 123 GLN A O 1
ATOM 913 N N . GLN A 1 124 ? 0.099 -6.960 1.914 1.00 77.62 124 GLN A N 1
ATOM 914 C CA . GLN A 1 124 ? -1.283 -6.885 1.432 1.00 77.62 124 GLN A CA 1
ATOM 915 C C . GLN A 1 124 ? -2.287 -7.495 2.420 1.00 77.62 124 GLN A C 1
ATOM 917 O O . GLN A 1 124 ? -3.295 -6.863 2.733 1.00 77.62 124 GLN A O 1
ATOM 922 N N . GLU A 1 125 ? -2.021 -8.692 2.951 1.00 72.38 125 GLU A N 1
ATOM 923 C CA . GLU A 1 125 ? -2.950 -9.363 3.877 1.00 72.38 125 GLU A CA 1
ATOM 924 C C . GLU A 1 125 ? -2.702 -9.009 5.354 1.00 72.38 125 GLU A C 1
ATOM 926 O O . GLU A 1 125 ? -3.583 -9.181 6.207 1.00 72.38 125 GLU A O 1
ATOM 931 N N . GLY A 1 126 ? -1.523 -8.464 5.664 1.00 71.31 126 GLY A N 1
ATOM 932 C CA . GLY A 1 126 ? -1.044 -8.267 7.027 1.00 71.31 126 GLY A CA 1
ATOM 933 C C . GLY A 1 126 ? -0.562 -9.573 7.666 1.00 71.31 126 GLY A C 1
ATOM 934 O O . GLY A 1 126 ? -0.960 -10.671 7.289 1.00 71.31 126 GLY A O 1
ATOM 935 N N . ASP A 1 127 ? 0.293 -9.470 8.684 1.00 76.50 127 ASP A N 1
ATOM 936 C CA . ASP A 1 127 ? 0.743 -10.643 9.441 1.00 76.50 127 ASP A CA 1
ATOM 937 C C . ASP A 1 127 ? -0.451 -11.291 10.192 1.00 76.50 127 ASP A C 1
ATOM 939 O O . ASP A 1 127 ? -1.081 -10.627 11.033 1.00 76.50 127 ASP A O 1
ATOM 943 N N . PRO A 1 128 ? -0.776 -12.580 9.940 1.00 74.00 128 PRO A N 1
ATOM 944 C CA . PRO A 1 128 ? -1.834 -13.303 10.647 1.00 74.00 128 PRO A CA 1
ATOM 945 C C . PRO A 1 128 ? -1.709 -13.230 12.175 1.00 74.00 128 PRO A C 1
ATOM 947 O O . PRO A 1 128 ? -2.719 -13.116 12.882 1.00 74.00 128 PRO A O 1
ATOM 950 N N . TYR A 1 129 ? -0.480 -13.221 12.697 1.00 75.44 129 TYR A N 1
ATOM 951 C CA . TYR A 1 129 ? -0.210 -13.073 14.124 1.00 75.44 129 TYR A CA 1
ATOM 952 C C . TYR A 1 129 ? -0.647 -11.694 14.636 1.00 75.44 129 TYR A C 1
ATOM 954 O O . TYR A 1 129 ? -1.305 -11.566 15.676 1.00 75.44 129 TYR A O 1
ATOM 962 N N . MET A 1 130 ? -0.380 -10.649 13.853 1.00 80.06 130 MET A N 1
ATOM 963 C CA . MET A 1 130 ? -0.778 -9.280 14.174 1.00 80.06 130 MET A CA 1
ATOM 964 C C . MET A 1 130 ? -2.294 -9.084 14.096 1.00 80.06 130 MET A C 1
ATOM 966 O O . MET A 1 130 ? -2.855 -8.357 14.919 1.00 80.06 130 MET A O 1
ATOM 970 N N . LYS A 1 131 ? -2.996 -9.776 13.189 1.00 82.81 131 LYS A N 1
ATOM 971 C CA . LYS A 1 131 ? -4.471 -9.778 13.137 1.00 82.81 131 LYS A CA 1
ATOM 972 C C . LYS A 1 131 ? -5.079 -10.332 14.428 1.00 82.81 131 LYS A C 1
ATOM 974 O O . LYS A 1 131 ? -5.978 -9.711 15.002 1.00 82.81 131 LYS A O 1
ATOM 979 N N . GLY A 1 132 ? -4.557 -11.457 14.921 1.00 86.81 132 GLY A N 1
ATOM 980 C CA . GLY A 1 132 ? -4.968 -12.044 16.199 1.00 86.81 132 GLY A CA 1
ATOM 981 C C . GLY A 1 132 ? -4.718 -1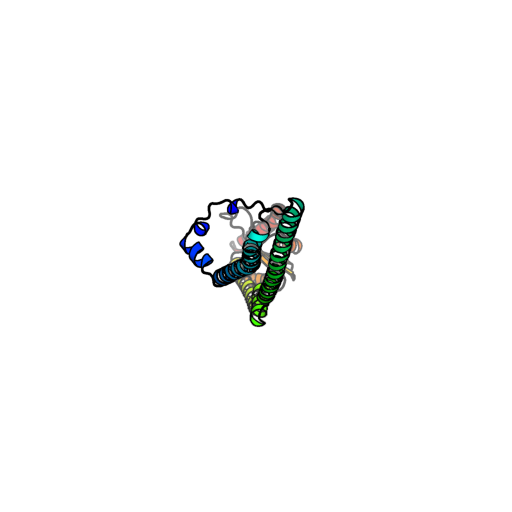1.100 17.377 1.00 86.81 132 GLY A C 1
ATOM 982 O O . GLY A 1 132 ? -5.631 -10.827 18.161 1.00 86.81 132 GLY A O 1
ATOM 983 N N . LYS A 1 133 ? -3.513 -10.522 17.450 1.00 87.62 133 LYS A N 1
ATOM 984 C CA . LYS A 1 133 ? -3.118 -9.582 18.509 1.00 87.62 133 LYS A CA 1
ATOM 985 C C . LYS A 1 133 ? -3.998 -8.331 18.535 1.00 87.62 133 LYS A C 1
ATOM 987 O O . LYS A 1 133 ? -4.461 -7.939 19.603 1.00 87.62 133 LYS A O 1
ATOM 992 N N . ARG A 1 134 ? -4.303 -7.746 17.371 1.00 87.50 134 ARG A N 1
ATOM 993 C CA . ARG A 1 134 ? -5.208 -6.588 17.251 1.00 87.50 134 ARG A CA 1
ATOM 994 C C . ARG A 1 134 ? -6.619 -6.913 17.731 1.00 87.50 134 ARG A C 1
ATOM 996 O O . ARG A 1 134 ? -7.198 -6.131 18.480 1.00 87.50 134 ARG A O 1
ATOM 1003 N N . ARG A 1 135 ? -7.160 -8.077 17.355 1.00 88.94 135 ARG A N 1
ATOM 1004 C CA . ARG A 1 135 ? -8.489 -8.520 17.807 1.00 88.94 135 ARG A CA 1
ATOM 1005 C C . ARG A 1 135 ? -8.538 -8.714 19.323 1.00 88.94 135 ARG A C 1
ATOM 1007 O O . ARG A 1 135 ? -9.499 -8.291 19.959 1.00 88.94 135 ARG A O 1
ATOM 1014 N N . ASN A 1 136 ? -7.508 -9.328 19.899 1.00 89.88 136 ASN A N 1
ATOM 1015 C CA . ASN A 1 136 ? -7.426 -9.546 21.342 1.00 89.88 136 ASN A CA 1
ATOM 1016 C C . ASN A 1 136 ? -7.276 -8.222 22.104 1.00 89.88 136 ASN A C 1
ATOM 1018 O O . ASN A 1 136 ? -7.980 -8.010 23.086 1.00 89.88 136 ASN A O 1
ATOM 1022 N N . ALA A 1 137 ? -6.443 -7.302 21.608 1.00 91.75 137 ALA A N 1
ATOM 1023 C CA . ALA A 1 137 ? -6.300 -5.965 22.177 1.00 91.75 137 ALA A CA 1
ATOM 1024 C C . ALA A 1 137 ? -7.620 -5.176 22.133 1.00 91.75 137 ALA A C 1
ATOM 1026 O O . ALA A 1 137 ? -8.012 -4.585 23.135 1.00 91.75 137 ALA A O 1
ATOM 1027 N N . ALA A 1 138 ? -8.351 -5.223 21.013 1.00 89.12 138 ALA A N 1
ATOM 1028 C CA . ALA A 1 138 ? -9.661 -4.583 20.901 1.00 89.12 138 ALA A CA 1
ATOM 1029 C C . ALA A 1 138 ? -10.657 -5.132 21.938 1.00 89.12 138 ALA A C 1
ATOM 1031 O O . ALA A 1 138 ? -11.317 -4.357 22.626 1.00 89.12 138 ALA A O 1
ATOM 1032 N N . ARG A 1 139 ? -10.715 -6.461 22.112 1.00 88.50 139 ARG A N 1
ATOM 1033 C CA . ARG A 1 139 ? -11.562 -7.099 23.135 1.00 88.50 139 ARG A CA 1
ATOM 1034 C C . ARG A 1 139 ? -11.175 -6.681 24.556 1.00 88.50 139 ARG A C 1
ATOM 1036 O O . ARG A 1 139 ? -12.063 -6.383 25.350 1.00 88.50 139 ARG A O 1
ATOM 1043 N N . ALA A 1 140 ? -9.878 -6.632 24.863 1.00 90.50 140 ALA A N 1
ATOM 1044 C CA . ALA A 1 140 ? -9.382 -6.207 26.171 1.00 90.50 140 ALA A CA 1
ATOM 1045 C C . ALA A 1 140 ? -9.770 -4.752 26.482 1.00 90.50 140 ALA A C 1
ATOM 1047 O O . ALA A 1 140 ? -10.261 -4.468 27.572 1.00 90.50 140 ALA A O 1
ATOM 1048 N N . LEU A 1 141 ? -9.654 -3.847 25.504 1.00 90.12 141 LEU A N 1
ATOM 1049 C CA . LEU A 1 141 ? -10.079 -2.452 25.648 1.00 90.12 141 LEU A CA 1
ATOM 1050 C C . LEU A 1 141 ? -11.586 -2.327 25.900 1.00 90.12 141 LEU A C 1
ATOM 1052 O O . LEU A 1 141 ? -12.003 -1.544 26.754 1.00 90.12 141 LEU A O 1
ATOM 1056 N N . THR A 1 142 ? -12.417 -3.103 25.196 1.00 86.88 142 THR A N 1
ATOM 1057 C CA . THR A 1 142 ? -13.866 -3.133 25.448 1.00 86.88 142 THR A CA 1
ATOM 1058 C C . THR A 1 142 ? -14.175 -3.596 26.871 1.00 86.88 142 THR A C 1
ATOM 1060 O O . THR A 1 142 ? -14.977 -2.961 27.553 1.00 86.88 142 THR A O 1
ATOM 1063 N N . GLN A 1 143 ? -13.521 -4.660 27.346 1.00 87.75 143 GLN A N 1
ATOM 1064 C CA . GLN A 1 143 ? -13.704 -5.150 28.715 1.00 87.75 143 GLN A CA 1
ATOM 1065 C C . GLN A 1 143 ? -13.251 -4.126 29.759 1.00 87.75 143 GLN A C 1
ATOM 1067 O O . GLN A 1 143 ? -13.954 -3.907 30.742 1.00 87.75 143 GLN A O 1
ATOM 1072 N N . GLN A 1 144 ? -12.119 -3.457 29.531 1.00 90.19 144 GLN A N 1
ATOM 1073 C CA . GLN A 1 144 ? -11.632 -2.401 30.413 1.00 90.19 144 GLN A CA 1
ATOM 1074 C C . GLN A 1 144 ? -12.628 -1.238 30.500 1.00 90.19 144 GLN A C 1
ATOM 1076 O O . GLN A 1 144 ? -12.933 -0.784 31.599 1.00 90.19 144 GLN A O 1
ATOM 1081 N N . ARG A 1 145 ? -13.187 -0.791 29.365 1.00 88.31 145 ARG A N 1
ATOM 1082 C CA . ARG A 1 145 ? -14.221 0.258 29.350 1.00 88.31 145 ARG A CA 1
ATOM 1083 C C . ARG A 1 145 ? -15.458 -0.146 30.142 1.00 88.31 145 ARG A C 1
ATOM 1085 O O . ARG A 1 145 ? -15.945 0.654 30.926 1.00 88.31 145 ARG A O 1
ATOM 1092 N N . ILE A 1 146 ? -15.935 -1.380 29.978 1.00 92.44 146 ILE A N 1
ATOM 1093 C CA . ILE A 1 146 ? -17.080 -1.902 30.738 1.00 92.44 146 ILE A CA 1
ATOM 1094 C C . ILE A 1 146 ? -16.804 -1.832 32.247 1.00 92.44 146 ILE A C 1
ATOM 1096 O O . ILE A 1 146 ? -17.639 -1.329 32.991 1.00 92.44 146 ILE A O 1
ATOM 1100 N N . SER A 1 147 ? -15.623 -2.268 32.690 1.00 92.06 147 SER A N 1
ATOM 1101 C CA . SER A 1 147 ? -15.238 -2.228 34.108 1.00 92.06 147 SER A CA 1
ATOM 1102 C C . SER A 1 147 ? -15.171 -0.815 34.692 1.00 92.06 147 SER A C 1
ATOM 1104 O O . SER A 1 147 ? -15.404 -0.656 35.882 1.00 92.06 147 SER A O 1
ATOM 1106 N N . VAL A 1 148 ? -14.867 0.203 33.881 1.00 93.25 148 VAL A N 1
ATOM 1107 C CA . VAL A 1 148 ? -14.771 1.603 34.334 1.00 93.25 148 VAL A CA 1
ATOM 1108 C C . VAL A 1 148 ? -16.113 2.336 34.259 1.00 93.25 148 VAL A C 1
ATOM 1110 O O . VAL A 1 148 ? -16.438 3.122 35.146 1.00 93.25 148 VAL A O 1
ATOM 1113 N N . GLU A 1 149 ? -16.892 2.103 33.204 1.00 93.81 149 GLU A N 1
ATOM 1114 C CA . GLU A 1 149 ? -18.108 2.872 32.923 1.00 93.81 149 GLU A CA 1
ATOM 1115 C C . GLU A 1 149 ? -19.358 2.301 33.600 1.00 93.81 149 GLU A C 1
ATOM 1117 O O . GLU A 1 149 ? -20.222 3.071 34.013 1.00 93.81 149 GLU A O 1
ATOM 1122 N N . VAL A 1 150 ? -19.468 0.976 33.763 1.00 95.88 150 VAL A N 1
ATOM 1123 C CA . VAL A 1 150 ? -20.644 0.361 34.409 1.00 95.88 150 VAL A CA 1
ATOM 1124 C C . VAL A 1 150 ? -20.829 0.818 35.861 1.00 95.88 150 VAL A C 1
ATOM 1126 O O . VAL A 1 150 ? -21.963 1.143 36.200 1.00 95.88 150 VAL A O 1
ATOM 1129 N N . PRO A 1 151 ? -19.783 0.939 36.705 1.00 95.38 151 PRO A N 1
ATOM 1130 C CA . PRO A 1 151 ? -19.935 1.480 38.061 1.00 95.38 151 PRO A CA 1
ATOM 1131 C C . PRO A 1 151 ? -20.475 2.914 38.120 1.00 95.38 151 PRO A C 1
ATOM 1133 O O . PRO A 1 151 ? -20.983 3.343 39.148 1.00 95.38 151 PRO A O 1
ATOM 1136 N N . ARG A 1 152 ? -20.345 3.675 37.027 1.00 92.50 152 ARG A N 1
ATOM 1137 C CA . ARG A 1 152 ? -20.830 5.058 36.910 1.00 92.50 152 ARG A CA 1
ATOM 1138 C C . ARG A 1 152 ? -22.226 5.145 36.294 1.00 92.50 152 ARG A C 1
ATOM 1140 O O . ARG A 1 152 ? -22.697 6.249 36.031 1.00 92.50 152 ARG A O 1
ATOM 1147 N N . ALA A 1 153 ? -22.844 4.010 35.980 1.00 95.19 153 ALA A N 1
ATOM 1148 C CA . ALA A 1 153 ? -24.191 3.958 35.444 1.00 95.19 153 ALA A CA 1
ATOM 1149 C C . ALA A 1 153 ? -25.221 4.098 36.569 1.00 95.19 153 ALA A C 1
ATOM 1151 O O . ALA A 1 153 ? -25.031 3.610 37.682 1.00 95.19 153 ALA A O 1
ATOM 1152 N N . ASP A 1 154 ? -26.350 4.720 36.256 1.00 93.94 154 ASP A N 1
ATOM 1153 C CA . ASP A 1 154 ? -27.477 4.804 37.180 1.00 93.94 154 ASP A CA 1
ATOM 1154 C C . ASP A 1 154 ? -28.280 3.508 37.187 1.00 93.94 154 ASP A C 1
ATOM 1156 O O . ASP A 1 154 ? -28.800 3.094 38.224 1.00 93.94 154 ASP A O 1
ATOM 1160 N N . VAL A 1 155 ? -28.356 2.847 36.031 1.00 95.75 155 VAL A N 1
ATOM 1161 C CA . VAL A 1 155 ? -29.145 1.634 35.850 1.00 95.75 155 VAL A CA 1
ATOM 1162 C C . VAL A 1 155 ? -28.619 0.775 34.707 1.00 95.75 155 VAL A C 1
ATOM 1164 O O . VAL A 1 155 ? -28.128 1.277 33.693 1.00 95.75 155 VAL A O 1
ATOM 1167 N N . VAL A 1 156 ? -28.760 -0.541 34.850 1.00 97.06 156 VAL A N 1
ATOM 1168 C CA . VAL A 1 156 ? -28.519 -1.517 33.785 1.00 97.06 156 VAL A CA 1
ATOM 1169 C C . VAL A 1 156 ? -29.833 -2.168 33.375 1.00 97.06 156 VAL A C 1
ATOM 1171 O O . VAL A 1 156 ? -30.505 -2.794 34.188 1.00 97.06 156 VAL A O 1
ATOM 1174 N N . VAL A 1 157 ? -30.174 -2.072 32.094 1.00 96.75 157 VAL A N 1
ATOM 1175 C CA . VAL A 1 157 ? -31.333 -2.737 31.493 1.00 96.75 157 VAL A CA 1
ATOM 1176 C C . VAL A 1 157 ? -30.880 -4.042 30.851 1.00 96.75 157 VAL A C 1
ATOM 1178 O O . VAL A 1 157 ? -29.929 -4.048 30.066 1.00 96.75 157 VAL A O 1
ATOM 1181 N N . THR A 1 158 ? -31.541 -5.156 31.161 1.00 96.81 158 THR A N 1
ATOM 1182 C CA . THR A 1 158 ? -31.151 -6.477 30.654 1.00 96.81 158 THR A CA 1
ATOM 1183 C C . THR A 1 158 ? -32.272 -7.204 29.913 1.00 96.81 158 THR A C 1
ATOM 1185 O O . THR A 1 158 ? -33.453 -7.083 30.238 1.00 96.81 158 THR A O 1
ATOM 1188 N N . ASN A 1 159 ? -31.867 -7.974 28.903 1.00 95.38 159 ASN A N 1
ATOM 1189 C CA . ASN A 1 159 ? -32.586 -9.120 28.369 1.00 95.38 159 ASN A CA 1
ATOM 1190 C C . ASN A 1 159 ? -31.869 -10.369 28.922 1.00 95.38 159 ASN A C 1
ATOM 1192 O O . ASN A 1 159 ? -30.697 -10.543 28.571 1.00 95.38 159 ASN A O 1
ATOM 1196 N N . PRO A 1 160 ? -32.512 -11.193 29.772 1.00 79.44 160 PRO A N 1
ATOM 1197 C CA . PRO A 1 160 ? -31.871 -12.103 30.730 1.00 79.44 160 PRO A CA 1
ATOM 1198 C C . PRO A 1 160 ? -30.638 -12.866 30.253 1.00 79.44 160 PRO A C 1
ATOM 1200 O O . PRO A 1 160 ? -29.668 -12.990 31.004 1.00 79.44 160 PRO A O 1
ATOM 1203 N N . THR A 1 161 ? -30.658 -13.369 29.023 1.00 78.94 161 THR A N 1
ATOM 1204 C CA . THR A 1 161 ? -29.599 -14.222 28.471 1.00 78.94 161 THR A CA 1
ATOM 1205 C C . THR A 1 161 ? -28.786 -13.568 27.361 1.00 78.94 161 THR A C 1
ATOM 1207 O O . THR A 1 161 ? -27.722 -14.079 27.033 1.00 78.94 161 THR A O 1
ATOM 1210 N N . HIS A 1 162 ? -29.238 -12.444 26.796 1.00 91.25 162 HIS A N 1
ATOM 1211 C CA . HIS A 1 162 ? -28.698 -11.953 25.524 1.00 91.25 162 HIS A CA 1
ATOM 1212 C C . HIS A 1 162 ? -28.107 -10.554 25.573 1.00 91.25 162 HIS A C 1
ATOM 1214 O O . HIS A 1 162 ? -27.089 -10.331 24.931 1.00 91.25 162 HIS A O 1
ATOM 1220 N N . PHE A 1 163 ? -28.699 -9.609 26.310 1.00 96.62 163 PHE A N 1
ATOM 1221 C CA . PHE A 1 163 ? -28.288 -8.203 26.238 1.00 96.62 163 PHE A CA 1
ATOM 1222 C C . PHE A 1 163 ? -28.229 -7.549 27.613 1.00 96.62 163 PHE A C 1
ATOM 1224 O O . PHE A 1 163 ? -29.077 -7.786 28.475 1.00 96.62 163 PHE A O 1
ATOM 1231 N N . ALA A 1 164 ? -27.246 -6.675 27.800 1.00 96.69 164 ALA A N 1
ATOM 1232 C CA . ALA A 1 164 ? -27.209 -5.737 28.912 1.00 96.69 164 ALA A CA 1
ATOM 1233 C C . ALA A 1 164 ? -26.747 -4.370 28.406 1.00 96.69 164 ALA A C 1
ATOM 1235 O O . ALA A 1 164 ? -25.765 -4.274 27.663 1.00 96.69 164 ALA A O 1
ATOM 1236 N N . VAL A 1 165 ? -27.457 -3.322 28.813 1.00 97.06 165 VAL A N 1
ATOM 1237 C CA . VAL A 1 165 ? -27.168 -1.933 28.456 1.00 97.06 165 VAL A CA 1
ATOM 1238 C C . VAL A 1 165 ? -27.153 -1.094 29.725 1.00 97.06 165 VAL A C 1
ATOM 1240 O O . VAL A 1 165 ? -28.132 -1.067 30.462 1.00 97.06 165 VAL A O 1
ATOM 1243 N N . ALA A 1 166 ? -26.040 -0.419 29.978 1.00 96.75 166 ALA A N 1
ATOM 1244 C CA . ALA A 1 166 ? -25.858 0.486 31.099 1.00 96.75 166 ALA A CA 1
ATOM 1245 C C . ALA A 1 166 ? -26.153 1.925 30.661 1.00 96.75 166 ALA A C 1
ATOM 1247 O O . ALA A 1 166 ? -25.594 2.407 29.669 1.00 96.75 166 ALA A O 1
ATOM 1248 N N . LEU A 1 167 ? -27.020 2.601 31.408 1.00 96.00 167 LEU A N 1
ATOM 1249 C CA . LEU A 1 167 ? -27.449 3.974 31.170 1.00 96.00 167 LEU A CA 1
ATOM 1250 C C . LEU A 1 167 ? -26.980 4.866 32.317 1.00 96.00 167 LEU A C 1
ATOM 1252 O O . LEU A 1 167 ? -27.061 4.487 33.486 1.00 96.00 167 LEU A O 1
ATOM 1256 N N . ARG A 1 168 ? -26.525 6.066 31.972 1.00 94.38 168 ARG A N 1
ATOM 1257 C CA . ARG A 1 168 ? -26.190 7.126 32.923 1.00 94.38 168 ARG A CA 1
ATOM 1258 C C . ARG A 1 168 ? -26.976 8.377 32.581 1.00 94.38 168 ARG A C 1
ATOM 1260 O O . ARG A 1 168 ? -27.093 8.728 31.405 1.00 94.38 168 ARG A O 1
ATOM 1267 N N . TYR A 1 169 ? -27.452 9.066 33.602 1.00 93.25 169 TYR A N 1
ATOM 1268 C CA . TYR A 1 169 ? -28.057 10.372 33.473 1.00 93.25 169 TYR A CA 1
ATOM 1269 C C . TYR A 1 169 ? -27.606 11.287 34.613 1.00 93.25 169 TYR A C 1
ATOM 1271 O O . TYR A 1 169 ? -28.050 11.170 35.752 1.00 93.25 169 TYR A O 1
ATOM 1279 N N . ASN A 1 170 ? -26.711 12.220 34.291 1.00 89.88 170 ASN A N 1
ATOM 1280 C CA . ASN A 1 170 ? -26.330 13.290 35.205 1.00 89.88 170 ASN A CA 1
ATOM 1281 C C . ASN A 1 170 ? -27.078 14.578 34.829 1.00 89.88 170 ASN A C 1
ATOM 1283 O O . ASN A 1 170 ? -26.778 15.161 33.795 1.00 89.88 170 ASN A O 1
ATOM 1287 N N . HIS A 1 171 ? -27.986 15.045 35.688 1.00 83.94 171 HIS A N 1
ATOM 1288 C CA . HIS A 1 171 ? -28.813 16.236 35.451 1.00 83.94 171 HIS A CA 1
ATOM 1289 C C . HIS A 1 171 ? -28.007 17.533 35.244 1.00 83.94 171 HIS A C 1
ATOM 1291 O O . HIS A 1 171 ? -28.498 18.456 34.603 1.00 83.94 171 HIS A O 1
ATOM 1297 N N . GLU A 1 172 ? -26.777 17.613 35.760 1.00 85.38 172 GLU A N 1
ATOM 1298 C CA . GLU A 1 172 ? -25.912 18.791 35.610 1.00 85.38 172 GLU A CA 1
ATOM 1299 C C . GLU A 1 172 ? -25.130 18.787 34.291 1.00 85.38 172 GLU A C 1
ATOM 1301 O O . GLU A 1 172 ? -24.724 19.840 33.804 1.00 85.38 172 GLU A O 1
ATOM 1306 N N . ARG A 1 173 ? -24.885 17.603 33.714 1.00 85.06 173 ARG A N 1
ATOM 1307 C CA . ARG A 1 173 ? -23.948 17.433 32.590 1.00 85.06 173 ARG A CA 1
ATOM 1308 C C . ARG A 1 173 ? -24.582 16.877 31.324 1.00 85.06 173 ARG A C 1
ATOM 1310 O O . ARG A 1 173 ? -24.181 17.233 30.219 1.00 85.06 173 ARG A O 1
ATOM 1317 N N . ASP A 1 174 ? -25.517 15.957 31.476 1.00 87.44 174 ASP A N 1
ATOM 1318 C CA . ASP A 1 174 ? -26.098 15.190 30.391 1.00 87.44 174 ASP A CA 1
ATOM 1319 C C . ASP A 1 174 ? -27.497 15.772 30.103 1.00 87.44 174 ASP A C 1
ATOM 1321 O O . ASP A 1 174 ? -28.398 15.692 30.931 1.00 87.44 174 ASP A O 1
ATOM 1325 N N . ALA A 1 175 ? -27.701 16.359 28.917 1.00 86.88 175 ALA A N 1
ATOM 1326 C CA . ALA A 1 175 ? -29.014 16.893 28.522 1.00 86.88 175 ALA A CA 1
ATOM 1327 C C . ALA A 1 175 ? -30.088 15.792 28.420 1.00 86.88 175 ALA A C 1
ATOM 1329 O O . ALA A 1 175 ? -31.272 16.034 28.636 1.00 86.88 175 ALA A O 1
ATOM 1330 N N . VAL A 1 176 ? -29.655 14.573 28.093 1.00 92.38 176 VAL A N 1
ATOM 1331 C CA . VAL A 1 176 ? -30.472 13.362 27.979 1.00 92.38 176 VAL A CA 1
ATOM 1332 C C . VAL A 1 176 ? -29.650 12.150 28.432 1.00 92.38 176 VAL A C 1
ATOM 1334 O O . VAL A 1 176 ? -28.417 12.211 28.390 1.00 92.38 176 VAL A O 1
ATOM 1337 N N . PRO A 1 177 ? -30.286 11.037 28.839 1.00 93.75 177 PRO A N 1
ATOM 1338 C CA . PRO A 1 177 ? -29.573 9.830 29.240 1.00 93.75 177 PRO A CA 1
ATOM 1339 C C . PRO A 1 177 ? -28.623 9.308 28.154 1.00 93.75 177 PRO A C 1
ATOM 1341 O O . PRO A 1 177 ? -28.933 9.318 26.960 1.00 93.75 177 PRO A O 1
ATOM 1344 N N . VAL A 1 178 ? -27.461 8.817 28.577 1.00 95.25 178 VAL A N 1
ATOM 1345 C CA . VAL A 1 178 ? -26.387 8.332 27.703 1.00 95.25 178 VAL A CA 1
ATOM 1346 C C . VAL A 1 178 ? -26.159 6.845 27.947 1.00 95.25 178 VAL A C 1
ATOM 1348 O O . VAL A 1 178 ? -26.084 6.391 29.090 1.00 95.25 178 VAL A O 1
ATOM 1351 N N . VAL A 1 179 ? -25.995 6.077 26.870 1.00 96.25 179 VAL A N 1
ATOM 1352 C CA . VAL A 1 179 ? -25.560 4.677 26.955 1.00 96.25 179 VAL A CA 1
ATOM 1353 C C . VAL A 1 179 ? -24.068 4.659 27.256 1.00 96.25 179 VAL A C 1
ATOM 1355 O O . VAL A 1 179 ? -23.275 5.067 26.417 1.00 96.25 179 VAL A O 1
ATOM 1358 N N . VAL A 1 180 ? -23.651 4.186 28.429 1.00 94.81 180 VAL A N 1
ATOM 1359 C CA . VAL A 1 180 ? -22.226 4.177 28.821 1.00 94.81 180 VAL A CA 1
ATOM 1360 C C . VAL A 1 180 ? -21.530 2.862 28.482 1.00 94.81 180 VAL A C 1
ATOM 1362 O O . VAL A 1 180 ? -20.357 2.849 28.115 1.00 94.81 180 VAL A O 1
ATOM 1365 N N . ALA A 1 181 ? -22.264 1.751 28.517 1.00 95.38 181 ALA A N 1
ATOM 1366 C CA . ALA A 1 181 ? -21.771 0.442 28.112 1.00 95.38 181 ALA A CA 1
ATOM 1367 C C . ALA A 1 181 ? -22.914 -0.411 27.553 1.00 95.38 181 ALA A C 1
ATOM 1369 O O . ALA A 1 181 ? -24.051 -0.317 28.008 1.00 95.38 181 ALA A O 1
ATOM 1370 N N . LYS A 1 182 ? -22.611 -1.279 26.585 1.00 95.06 182 LYS A N 1
ATOM 1371 C CA . LYS A 1 182 ? -23.540 -2.303 26.096 1.00 95.06 182 LYS A CA 1
ATOM 1372 C C . LYS A 1 182 ? -22.786 -3.582 25.764 1.0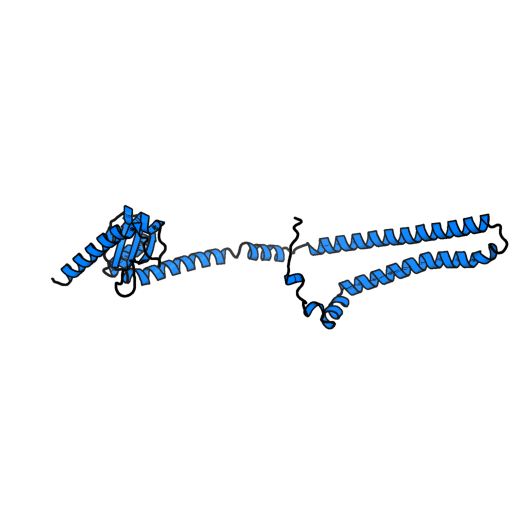0 95.06 182 LYS A C 1
ATOM 1374 O O . LYS A 1 182 ? -21.629 -3.527 25.345 1.00 95.06 182 LYS A O 1
ATOM 1379 N N . GLY A 1 183 ? -23.432 -4.726 25.930 1.00 94.12 183 GLY A N 1
ATOM 1380 C CA . GLY A 1 183 ? -22.828 -6.027 25.674 1.00 94.12 183 GLY A CA 1
ATOM 1381 C C . GLY A 1 183 ? -23.868 -7.075 25.311 1.00 94.12 183 GLY A C 1
ATOM 1382 O O . GLY A 1 183 ? -25.026 -6.963 25.712 1.00 94.12 183 GLY A O 1
ATOM 1383 N N . ALA A 1 184 ? -23.424 -8.078 24.553 1.00 94.25 184 ALA A N 1
ATOM 1384 C CA . ALA A 1 184 ? -24.190 -9.284 24.266 1.00 94.25 184 ALA A CA 1
ATOM 1385 C C . ALA A 1 184 ? -23.532 -10.514 24.905 1.00 94.25 184 ALA A C 1
ATOM 1387 O O . ALA A 1 184 ? -22.315 -10.518 25.128 1.00 94.25 184 ALA A O 1
ATOM 1388 N N . ASP A 1 185 ? -24.342 -11.524 25.214 1.00 93.25 185 ASP A N 1
ATOM 1389 C CA . ASP A 1 185 ? -23.939 -12.831 25.743 1.00 93.25 185 ASP A CA 1
ATOM 1390 C C . ASP A 1 185 ? -22.921 -12.713 26.898 1.00 93.25 185 ASP A C 1
ATOM 1392 O O . ASP A 1 185 ? -23.233 -12.176 27.963 1.00 93.25 185 ASP A O 1
ATOM 1396 N N . HIS A 1 186 ? -21.668 -13.133 26.694 1.00 91.62 186 HIS A N 1
ATOM 1397 C CA . HIS A 1 186 ? -20.616 -13.067 27.714 1.00 91.62 186 HIS A CA 1
ATOM 1398 C C . HIS A 1 186 ? -20.354 -11.637 28.222 1.00 91.62 186 HIS A C 1
ATOM 1400 O O . HIS A 1 186 ? -20.080 -11.427 29.404 1.00 91.62 186 HIS A O 1
ATOM 1406 N N . LEU A 1 187 ? -20.428 -10.623 27.353 1.00 92.19 187 LEU A N 1
ATOM 1407 C CA . LEU A 1 187 ? -20.276 -9.231 27.789 1.00 92.19 187 LEU A CA 1
ATOM 1408 C C . LEU A 1 187 ? -21.497 -8.762 28.585 1.00 92.19 187 LEU A C 1
ATOM 1410 O O . LEU A 1 187 ? -21.334 -7.993 29.529 1.00 92.19 187 LEU A O 1
ATOM 1414 N N . ALA A 1 188 ? -22.698 -9.239 28.246 1.00 94.75 188 ALA A N 1
ATOM 1415 C CA . ALA A 1 188 ? -23.905 -8.934 29.008 1.00 94.75 188 ALA A CA 1
ATOM 1416 C C . ALA A 1 188 ? -23.835 -9.519 30.427 1.00 94.75 188 ALA A C 1
ATOM 1418 O O . ALA A 1 188 ? -24.149 -8.824 31.396 1.00 94.75 188 ALA A O 1
ATOM 1419 N N . LEU A 1 189 ? -23.353 -10.761 30.556 1.00 93.62 189 LEU A N 1
ATOM 1420 C CA . LEU A 1 189 ? -23.094 -11.395 31.849 1.00 93.62 189 LEU A CA 1
ATOM 1421 C C . LEU A 1 189 ? -22.105 -10.564 32.674 1.00 93.62 189 LEU A C 1
ATOM 1423 O O . LEU A 1 189 ? -22.395 -10.218 33.817 1.00 93.62 189 LEU A O 1
ATOM 1427 N N . ARG A 1 190 ? -20.988 -10.152 32.062 1.00 93.00 190 ARG A N 1
ATOM 1428 C CA . ARG A 1 190 ? -19.966 -9.351 32.740 1.00 93.00 190 ARG A CA 1
ATOM 1429 C C . ARG A 1 190 ? -20.481 -7.987 33.206 1.00 93.00 190 ARG A C 1
ATOM 1431 O O . ARG A 1 190 ? -20.169 -7.568 34.316 1.00 93.00 190 ARG A O 1
ATOM 1438 N N . ILE A 1 191 ? -21.286 -7.302 32.391 1.00 95.69 191 ILE A N 1
ATOM 1439 C CA . ILE A 1 191 ? -21.927 -6.033 32.777 1.00 95.69 191 ILE A CA 1
ATOM 1440 C C . ILE A 1 191 ? -22.820 -6.242 34.005 1.00 95.69 191 ILE A C 1
ATOM 1442 O O . ILE A 1 191 ? -22.755 -5.455 34.943 1.00 95.69 191 ILE A O 1
ATOM 1446 N N . ARG A 1 192 ? -23.618 -7.317 34.033 1.00 94.88 192 ARG A N 1
ATOM 1447 C CA . ARG A 1 192 ? -24.480 -7.645 35.178 1.00 94.88 192 ARG A CA 1
ATOM 1448 C C . ARG A 1 192 ? -23.684 -7.957 36.444 1.00 94.88 192 ARG A C 1
ATOM 1450 O O . ARG A 1 192 ? -24.098 -7.540 37.520 1.00 94.88 192 ARG A O 1
ATOM 1457 N N . GLU A 1 193 ? -22.577 -8.689 36.329 1.00 94.56 193 GLU A N 1
ATOM 1458 C CA . GLU A 1 193 ? -21.680 -8.972 37.458 1.00 94.56 193 GLU A CA 1
ATOM 1459 C C . GLU A 1 193 ? -21.118 -7.685 38.057 1.00 94.56 193 GLU A C 1
ATOM 1461 O O . GLU A 1 193 ? -21.215 -7.475 39.263 1.00 94.56 193 GLU A O 1
ATOM 1466 N N . ILE A 1 194 ? -20.577 -6.802 37.213 1.00 95.88 194 ILE A N 1
ATOM 1467 C CA . ILE A 1 194 ? -19.987 -5.535 37.660 1.00 95.88 194 ILE A CA 1
ATOM 1468 C C . ILE A 1 194 ? -21.058 -4.632 38.268 1.00 95.88 194 ILE A C 1
ATOM 1470 O O . ILE A 1 194 ? -20.815 -4.047 39.318 1.00 95.88 194 ILE A O 1
ATOM 1474 N N . ALA A 1 195 ? -22.238 -4.555 37.646 1.00 95.75 195 ALA A N 1
ATOM 1475 C CA . ALA A 1 195 ? -23.358 -3.774 38.156 1.00 95.75 195 ALA A CA 1
ATOM 1476 C C . ALA A 1 195 ? -23.769 -4.230 39.561 1.00 95.75 195 ALA A C 1
ATOM 1478 O O . ALA A 1 195 ? -23.865 -3.408 40.463 1.00 95.75 195 ALA A O 1
ATOM 1479 N N . ARG A 1 196 ? -23.915 -5.545 39.772 1.00 94.44 196 ARG A N 1
ATOM 1480 C CA . ARG A 1 196 ? -24.212 -6.115 41.096 1.00 94.44 196 ARG A CA 1
ATOM 1481 C C . ARG A 1 196 ? -23.104 -5.855 42.113 1.00 94.44 196 ARG A C 1
ATOM 1483 O O . ARG A 1 196 ? -23.411 -5.626 43.270 1.00 94.44 196 ARG A O 1
ATOM 1490 N N . ALA A 1 197 ? -21.841 -5.892 41.692 1.00 95.19 197 ALA A N 1
ATOM 1491 C CA . ALA A 1 197 ? -20.701 -5.648 42.575 1.00 95.19 197 ALA A CA 1
ATOM 1492 C C . ALA A 1 197 ? -20.540 -4.174 42.995 1.00 95.19 197 ALA A C 1
ATOM 1494 O O . ALA A 1 197 ? -19.811 -3.905 43.941 1.00 95.19 197 ALA A O 1
ATOM 1495 N N . HIS A 1 198 ? -21.177 -3.236 42.286 1.00 95.31 198 HIS A N 1
ATOM 1496 C CA . HIS A 1 198 ? -21.105 -1.792 42.550 1.00 95.31 198 HIS A CA 1
ATOM 1497 C C . HIS A 1 198 ? -22.483 -1.194 42.878 1.00 95.31 198 HIS A C 1
ATOM 1499 O O . HIS A 1 198 ? -22.696 -0.002 42.672 1.00 95.31 198 HIS A O 1
ATOM 1505 N N . ASP A 1 199 ? -23.436 -2.026 43.311 1.00 92.50 199 ASP A N 1
ATOM 1506 C CA . ASP A 1 199 ? -24.792 -1.614 43.701 1.00 92.50 199 ASP A CA 1
ATOM 1507 C C . ASP A 1 199 ? -25.555 -0.811 42.626 1.00 92.50 199 ASP A C 1
ATOM 1509 O O . ASP A 1 199 ? -26.445 -0.000 42.904 1.00 92.50 199 ASP A O 1
ATOM 1513 N N . VAL A 1 200 ? -25.244 -1.066 41.352 1.00 95.00 200 VAL A N 1
ATOM 1514 C CA . VAL A 1 200 ? -25.985 -0.521 40.215 1.00 95.00 200 VAL A CA 1
ATOM 1515 C C . VAL A 1 200 ? -27.207 -1.396 39.967 1.00 95.00 200 VAL A C 1
ATOM 1517 O O . VAL A 1 200 ? -27.106 -2.603 39.723 1.00 95.00 200 VAL A O 1
ATOM 1520 N N . MET A 1 201 ? -28.387 -0.777 40.000 1.00 93.94 201 MET A N 1
ATOM 1521 C CA . MET A 1 201 ? -29.654 -1.483 39.858 1.00 93.94 201 MET A CA 1
ATOM 1522 C C . MET A 1 201 ? -29.764 -2.145 38.478 1.00 93.94 201 MET A C 1
ATOM 1524 O O . MET A 1 201 ? -29.588 -1.496 37.446 1.00 93.94 201 MET A O 1
ATOM 1528 N N . VAL A 1 202 ? -30.088 -3.439 38.461 1.00 94.81 202 VAL A N 1
ATOM 1529 C CA . VAL A 1 202 ? -30.334 -4.201 37.230 1.00 94.81 202 VAL A CA 1
ATOM 1530 C C . VAL A 1 202 ? -31.837 -4.401 37.066 1.00 94.81 202 VAL A C 1
ATOM 1532 O O . VAL A 1 202 ? -32.477 -5.001 37.928 1.00 94.81 202 VAL A O 1
ATOM 1535 N N . ILE A 1 203 ? -32.396 -3.911 35.962 1.00 94.56 203 ILE A N 1
ATOM 1536 C CA . ILE A 1 203 ? -33.820 -4.006 35.630 1.00 94.56 203 ILE A CA 1
ATOM 1537 C C . ILE A 1 203 ? -33.988 -4.867 34.386 1.00 94.56 203 ILE A C 1
ATOM 1539 O O . ILE A 1 203 ? -33.346 -4.653 33.356 1.00 94.56 203 ILE A O 1
ATOM 1543 N N . GLU A 1 204 ? -34.879 -5.844 34.473 1.00 95.06 204 GLU A N 1
ATOM 1544 C CA . GLU A 1 204 ? -35.231 -6.680 33.339 1.00 95.06 204 GLU A CA 1
ATOM 1545 C C . GLU A 1 204 ? -36.295 -5.989 32.479 1.00 95.06 204 GLU A C 1
ATOM 1547 O O . GLU A 1 204 ? -37.407 -5.723 32.927 1.00 95.06 204 GLU A O 1
ATOM 1552 N N . ASN A 1 205 ? -35.941 -5.679 31.232 1.00 95.25 205 ASN A N 1
ATOM 1553 C CA . ASN A 1 205 ? -36.873 -5.178 30.225 1.00 95.25 205 ASN A CA 1
ATOM 1554 C C . ASN A 1 205 ? -36.385 -5.648 28.843 1.00 95.25 205 ASN A C 1
ATOM 1556 O O . ASN A 1 205 ? -35.616 -4.942 28.179 1.00 95.25 205 ASN A O 1
ATOM 1560 N N . PRO A 1 206 ? -36.776 -6.864 28.412 1.00 94.88 206 PRO A N 1
ATOM 1561 C CA . PRO A 1 206 ? -36.253 -7.475 27.194 1.00 94.88 206 PRO A CA 1
ATOM 1562 C C . PRO A 1 206 ? -36.494 -6.658 25.910 1.00 94.88 206 PRO A C 1
ATOM 1564 O O . PRO A 1 206 ? -35.558 -6.595 25.101 1.00 94.88 206 PRO A O 1
ATOM 1567 N N . PRO A 1 207 ? -37.672 -6.023 25.698 1.00 94.56 207 PRO A N 1
ATOM 1568 C CA . PRO A 1 207 ? -37.905 -5.138 24.555 1.00 94.56 207 PRO A CA 1
ATOM 1569 C C . PRO A 1 207 ? -36.974 -3.924 24.545 1.00 94.56 207 PRO A C 1
ATOM 1571 O O . PRO A 1 207 ? -36.289 -3.686 23.551 1.00 94.56 207 PRO A O 1
ATOM 1574 N N . LEU A 1 208 ? -36.881 -3.195 25.662 1.00 94.44 208 LEU A N 1
ATOM 1575 C CA . LEU A 1 208 ? -36.057 -1.989 25.749 1.00 94.44 208 LEU A CA 1
ATOM 1576 C C . LEU A 1 208 ? -34.565 -2.314 25.605 1.00 94.44 208 LEU A C 1
ATOM 1578 O O . LEU A 1 208 ? -33.859 -1.635 24.863 1.00 94.44 208 LEU A O 1
ATOM 1582 N N . ALA A 1 209 ? -34.088 -3.383 26.250 1.00 95.94 209 ALA A N 1
ATOM 1583 C CA . ALA A 1 209 ? -32.695 -3.816 26.154 1.00 95.94 209 ALA A CA 1
ATOM 1584 C C . ALA A 1 209 ? -32.291 -4.183 24.717 1.00 95.94 209 ALA A C 1
ATOM 1586 O O . ALA A 1 209 ? -31.196 -3.821 24.287 1.00 95.94 209 ALA A O 1
ATOM 1587 N N . ARG A 1 210 ? -33.166 -4.865 23.958 1.00 95.50 210 ARG A N 1
ATOM 1588 C CA . ARG A 1 210 ? -32.919 -5.173 22.537 1.00 95.50 210 ARG A CA 1
ATOM 1589 C C . ARG A 1 210 ? -32.818 -3.908 21.706 1.00 95.50 210 ARG A C 1
ATOM 1591 O O . ARG A 1 210 ? -31.859 -3.766 20.951 1.00 95.50 210 ARG A O 1
ATOM 1598 N N . THR A 1 211 ? -33.776 -2.996 21.861 1.00 95.12 211 THR A N 1
ATOM 1599 C CA . THR A 1 211 ? -33.790 -1.756 21.085 1.00 95.12 211 THR A CA 1
ATOM 1600 C C . THR A 1 211 ? -32.551 -0.926 21.390 1.00 95.12 211 THR A C 1
ATOM 1602 O O . THR A 1 211 ? -31.794 -0.635 20.473 1.00 95.12 211 THR A O 1
ATOM 1605 N N . LEU A 1 212 ? -32.261 -0.657 22.668 1.00 95.19 212 LEU A N 1
ATOM 1606 C CA . LEU A 1 212 ? -31.074 0.098 23.082 1.00 95.19 212 LEU A CA 1
ATOM 1607 C C . LEU A 1 212 ? -29.768 -0.533 22.571 1.00 95.19 212 LEU A C 1
ATOM 1609 O O . LEU A 1 212 ? -28.863 0.180 22.139 1.00 95.19 212 LEU A O 1
ATOM 1613 N N . TYR A 1 213 ? -29.658 -1.866 22.607 1.00 95.69 213 TYR A N 1
ATOM 1614 C CA . TYR A 1 213 ? -28.463 -2.561 22.135 1.00 95.69 213 TYR A CA 1
ATOM 1615 C C . TYR A 1 213 ? -28.257 -2.406 20.623 1.00 95.69 213 TYR A C 1
ATOM 1617 O O . TYR A 1 213 ? -27.126 -2.185 20.181 1.00 95.69 213 TYR A O 1
ATOM 1625 N N . LEU A 1 214 ? -29.326 -2.518 19.833 1.00 95.00 214 LEU A N 1
ATOM 1626 C CA . LEU A 1 214 ? -29.251 -2.491 18.372 1.00 95.00 214 LEU A CA 1
ATOM 1627 C C . LEU A 1 214 ? -29.129 -1.073 17.806 1.00 95.00 214 LEU A C 1
ATOM 1629 O O . LEU A 1 214 ? -28.453 -0.896 16.798 1.00 95.00 214 LEU A O 1
ATOM 1633 N N . THR A 1 215 ? -29.741 -0.070 18.441 1.00 93.69 215 THR A N 1
ATOM 1634 C CA . THR A 1 215 ? -29.870 1.270 17.848 1.00 93.69 215 THR A CA 1
ATOM 1635 C C . THR A 1 215 ? -28.829 2.284 18.322 1.00 93.69 215 THR A C 1
ATOM 1637 O O . THR A 1 215 ? -28.583 3.252 17.607 1.00 93.69 215 THR A O 1
ATOM 1640 N N . ILE A 1 216 ? -28.189 2.094 19.486 1.00 95.06 216 ILE A N 1
ATOM 1641 C CA . ILE A 1 216 ? -27.340 3.134 20.104 1.00 95.06 216 ILE A CA 1
ATOM 1642 C C . ILE A 1 216 ? -25.950 2.602 20.441 1.00 95.06 216 ILE A C 1
ATOM 1644 O O . ILE A 1 216 ? -25.805 1.556 21.070 1.00 95.06 216 ILE A O 1
ATOM 1648 N N . GLU A 1 217 ? -24.899 3.324 20.060 1.00 93.62 217 GLU A N 1
ATOM 1649 C CA . GLU A 1 217 ? -23.517 3.012 20.448 1.00 93.62 217 GLU A CA 1
ATOM 1650 C C . GLU A 1 217 ? -23.146 3.560 21.842 1.00 93.62 217 GLU A C 1
ATOM 1652 O O . GLU A 1 217 ? -23.661 4.602 22.251 1.00 93.62 217 GLU A O 1
ATOM 1657 N N . PRO A 1 218 ? -22.221 2.914 22.581 1.00 92.69 218 PRO A N 1
ATOM 1658 C CA . PRO A 1 218 ? -21.699 3.462 23.831 1.00 92.69 218 PRO A CA 1
ATOM 1659 C C . PRO A 1 218 ? -21.110 4.868 23.649 1.00 92.69 218 PRO A C 1
ATOM 1661 O O . PRO A 1 218 ? -20.394 5.135 22.687 1.00 92.69 218 PRO A O 1
ATOM 1664 N N . GLY A 1 219 ? -21.384 5.758 24.598 1.00 91.81 219 GLY A N 1
ATOM 1665 C CA . GLY A 1 219 ? -21.030 7.175 24.577 1.00 91.81 219 GLY A CA 1
ATOM 1666 C C . GLY A 1 219 ? -22.056 8.075 23.882 1.00 91.81 219 GLY A C 1
ATOM 1667 O O . GLY A 1 219 ? -21.867 9.289 23.869 1.00 91.81 219 GLY A O 1
ATOM 1668 N N . ARG A 1 220 ? -23.133 7.522 23.308 1.00 94.38 220 ARG A N 1
ATOM 1669 C CA . ARG A 1 220 ? -24.182 8.297 22.634 1.00 94.38 220 ARG A CA 1
ATOM 1670 C C . ARG A 1 220 ? -25.419 8.483 23.511 1.00 94.38 220 ARG A C 1
ATOM 1672 O O . ARG A 1 220 ? -25.781 7.618 24.310 1.00 94.38 220 ARG A O 1
ATOM 1679 N N . ALA A 1 221 ? -26.057 9.634 23.323 1.00 94.50 221 ALA A N 1
ATOM 1680 C CA . ALA A 1 221 ? -27.372 9.942 23.863 1.00 94.50 221 ALA A CA 1
ATOM 1681 C C . ALA A 1 221 ? -28.440 8.998 23.293 1.00 94.50 221 ALA A C 1
ATOM 1683 O O . ALA A 1 221 ? -28.345 8.573 22.138 1.00 94.50 221 ALA A O 1
ATOM 1684 N N . ILE A 1 222 ? -29.460 8.697 24.096 1.00 94.50 222 ILE A N 1
ATOM 1685 C CA . ILE A 1 222 ? -30.650 7.995 23.609 1.00 94.50 222 ILE A CA 1
ATOM 1686 C C . ILE A 1 222 ? -31.406 8.872 22.587 1.00 94.50 222 ILE A C 1
ATOM 1688 O O . ILE A 1 222 ? -31.330 10.098 22.675 1.00 94.50 222 ILE A O 1
ATOM 1692 N N . PRO A 1 223 ? -32.109 8.287 21.604 1.00 93.62 223 PRO A N 1
ATOM 1693 C CA . PRO A 1 223 ? -32.912 9.032 20.644 1.00 93.62 223 PRO A CA 1
ATOM 1694 C C . PRO A 1 223 ? -34.320 9.304 21.206 1.00 93.62 223 PRO A C 1
ATOM 1696 O O . PRO A 1 223 ? -34.749 8.669 22.179 1.00 93.62 223 PRO A O 1
ATOM 1699 N N . ALA A 1 224 ? -35.032 10.264 20.607 1.00 91.31 224 ALA A N 1
ATOM 1700 C CA . ALA A 1 224 ? -36.280 10.813 21.145 1.00 91.31 224 ALA A CA 1
ATOM 1701 C C . ALA A 1 224 ? -37.384 9.760 21.333 1.00 91.31 224 ALA A C 1
ATOM 1703 O O . ALA A 1 224 ? -38.168 9.836 22.279 1.00 91.31 224 ALA A O 1
ATOM 1704 N N . GLU A 1 225 ? -37.410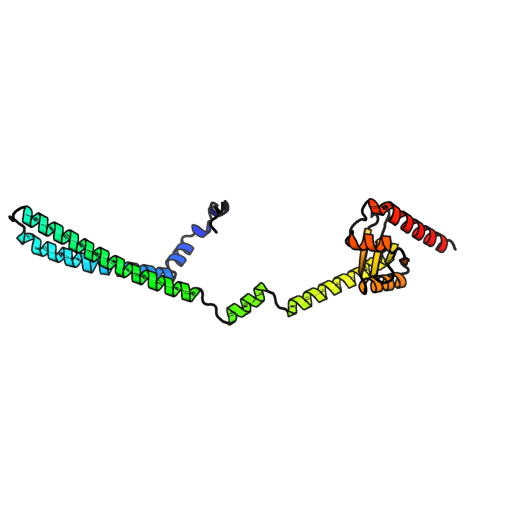 8.732 20.486 1.00 92.94 225 GLU A N 1
ATOM 1705 C CA . GLU A 1 225 ? -38.404 7.658 20.518 1.00 92.94 225 GLU A CA 1
ATOM 1706 C C . GLU A 1 225 ? -38.319 6.828 21.808 1.00 92.94 225 GLU A C 1
ATOM 1708 O O . GLU A 1 225 ? -39.307 6.229 22.231 1.00 92.94 225 GLU A O 1
ATOM 1713 N N . LEU A 1 226 ? -37.149 6.800 22.457 1.00 93.69 226 LEU A N 1
ATOM 1714 C CA . LEU A 1 226 ? -36.906 6.030 23.678 1.00 93.69 226 LEU A CA 1
ATOM 1715 C C . LEU A 1 226 ? -36.957 6.875 24.953 1.00 93.69 226 LEU A C 1
ATOM 1717 O O . LEU A 1 226 ? -36.851 6.315 26.045 1.00 93.69 226 LEU A O 1
ATOM 1721 N N . PHE A 1 227 ? -37.154 8.194 24.849 1.00 92.56 227 PHE A N 1
ATOM 1722 C CA . PHE A 1 227 ? -37.146 9.097 26.005 1.00 92.56 227 PHE A CA 1
ATOM 1723 C C . PHE A 1 227 ? -38.157 8.682 27.062 1.00 92.56 227 PHE A C 1
ATOM 1725 O O . PHE A 1 227 ? -37.802 8.569 28.231 1.00 92.56 227 PHE A O 1
ATOM 1732 N N . ARG A 1 228 ? -39.394 8.392 26.653 1.00 92.69 228 ARG A N 1
ATOM 1733 C CA . ARG A 1 228 ? -40.458 8.005 27.582 1.00 92.69 228 ARG A CA 1
ATOM 1734 C C . ARG A 1 228 ? -40.111 6.727 28.348 1.00 92.69 228 ARG A C 1
ATOM 1736 O O . ARG A 1 228 ? -40.149 6.723 29.573 1.00 92.69 228 ARG A O 1
ATOM 1743 N N . ALA A 1 229 ? -39.723 5.673 27.630 1.00 92.69 229 ALA A N 1
ATOM 1744 C CA . ALA A 1 229 ? -39.409 4.378 28.231 1.00 92.69 229 ALA A CA 1
ATOM 1745 C C . ALA A 1 229 ? -38.202 4.453 29.183 1.00 92.69 229 ALA A C 1
ATOM 1747 O O . ALA A 1 229 ? -38.196 3.818 30.237 1.00 92.69 229 ALA A O 1
ATOM 1748 N N . VAL A 1 230 ? -37.181 5.242 28.832 1.00 93.31 230 VAL A N 1
ATOM 1749 C CA . VAL A 1 230 ? -36.004 5.432 29.689 1.00 93.31 230 VAL A CA 1
ATOM 1750 C C . VAL A 1 230 ? -36.317 6.339 30.882 1.00 93.31 230 VAL A C 1
ATOM 1752 O O . VAL A 1 230 ? -35.834 6.065 31.978 1.00 93.31 230 VAL A O 1
ATOM 1755 N N . ALA A 1 231 ? -37.143 7.374 30.715 1.00 91.88 231 ALA A N 1
ATOM 1756 C CA . ALA A 1 231 ? -37.555 8.260 31.802 1.00 91.88 231 ALA A CA 1
ATOM 1757 C C . ALA A 1 231 ? -38.378 7.521 32.866 1.00 91.88 231 ALA A C 1
ATOM 1759 O O . ALA A 1 231 ? -38.096 7.666 34.053 1.00 91.88 231 ALA A O 1
ATOM 1760 N N . GLU A 1 232 ? -39.337 6.683 32.458 1.00 91.75 232 GLU A N 1
ATOM 1761 C CA . GLU A 1 232 ? -40.116 5.832 33.372 1.00 91.75 232 GLU A CA 1
ATOM 1762 C C . GLU A 1 232 ? -39.196 4.902 34.184 1.00 91.75 232 GLU A C 1
ATOM 1764 O O . GLU A 1 232 ? -39.342 4.757 35.400 1.00 91.75 232 GLU A O 1
ATOM 1769 N N . LEU A 1 233 ? -38.187 4.328 33.525 1.00 92.56 233 LEU A N 1
ATOM 1770 C CA . LEU A 1 233 ? -37.213 3.441 34.150 1.00 92.56 233 LEU A CA 1
ATOM 1771 C C . LEU A 1 233 ? -36.291 4.183 35.133 1.00 92.56 233 LEU A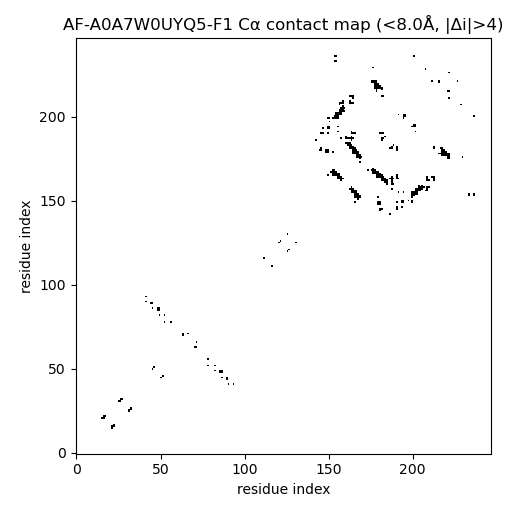 C 1
ATOM 1773 O O . LEU A 1 233 ? -36.079 3.703 36.246 1.00 92.56 233 LEU A O 1
ATOM 1777 N N . LEU A 1 234 ? -35.774 5.359 34.767 1.00 91.12 234 LEU A N 1
ATOM 1778 C CA . LEU A 1 234 ? -34.961 6.188 35.662 1.00 91.12 234 LEU A CA 1
ATOM 1779 C C . LEU A 1 234 ? -35.773 6.699 36.856 1.00 91.12 234 LEU A C 1
ATOM 1781 O O . LEU A 1 234 ? -35.287 6.637 37.982 1.00 91.12 234 LEU A O 1
ATOM 1785 N N . ALA A 1 235 ? -37.016 7.136 36.645 1.00 90.25 235 ALA A N 1
ATOM 1786 C CA . ALA A 1 235 ? -37.904 7.573 37.721 1.00 90.25 235 ALA A CA 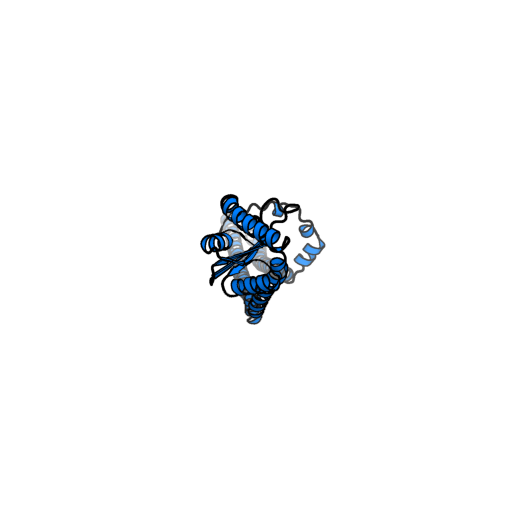1
ATOM 1787 C C . ALA A 1 235 ? -38.107 6.468 38.769 1.00 90.25 235 ALA A C 1
ATOM 1789 O O . ALA A 1 235 ? -38.007 6.725 39.970 1.00 90.25 235 ALA A O 1
ATOM 1790 N N . TYR A 1 236 ? -38.302 5.223 38.323 1.00 90.12 236 TYR A N 1
ATOM 1791 C CA . TYR A 1 236 ? -38.392 4.066 39.211 1.00 90.12 236 TYR A CA 1
ATOM 1792 C C . TYR A 1 236 ? -37.102 3.832 40.017 1.00 90.12 236 TYR A C 1
ATOM 1794 O O . TYR A 1 236 ? -37.161 3.592 41.226 1.00 90.12 236 TYR A O 1
ATOM 1802 N N . VAL A 1 237 ? -35.933 3.946 39.378 1.00 88.81 237 VAL A N 1
ATOM 1803 C CA . VAL A 1 237 ? -34.622 3.806 40.040 1.00 88.81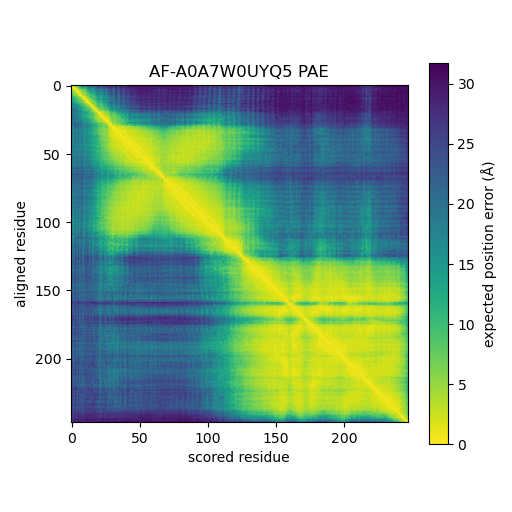 237 VAL A CA 1
ATOM 1804 C C . VAL A 1 237 ? -34.423 4.888 41.101 1.00 88.81 237 VAL A C 1
ATOM 1806 O O . VAL A 1 237 ? -34.042 4.572 42.231 1.00 88.81 237 VAL A O 1
ATOM 1809 N N . TYR A 1 238 ? -34.718 6.151 40.780 1.00 88.19 238 TYR A N 1
ATOM 1810 C CA . TYR A 1 238 ? -34.596 7.257 41.730 1.00 88.19 238 TYR A CA 1
ATOM 1811 C C . TYR A 1 238 ? -35.570 7.106 42.900 1.00 88.19 238 TYR A C 1
ATOM 1813 O O . TYR A 1 238 ? -35.140 7.208 44.044 1.00 88.19 238 TYR A O 1
ATOM 1821 N N . GLN A 1 239 ? -36.839 6.757 42.658 1.00 87.81 239 GLN A N 1
ATOM 1822 C CA . GLN A 1 239 ? -37.816 6.536 43.731 1.00 87.81 239 GLN A CA 1
ATOM 1823 C C . GLN A 1 239 ? -37.379 5.414 44.687 1.00 87.81 239 GLN A C 1
ATOM 1825 O O . GLN A 1 239 ? -37.501 5.547 45.908 1.00 87.81 239 GLN A O 1
ATOM 1830 N N . LYS A 1 240 ? -36.838 4.313 44.149 1.00 85.75 240 LYS A N 1
ATOM 1831 C CA . LYS A 1 240 ? -36.268 3.208 44.937 1.00 85.75 240 LYS A CA 1
ATOM 1832 C C . LYS A 1 240 ? -35.056 3.652 45.758 1.00 85.75 240 LYS A C 1
ATOM 1834 O O . LYS A 1 240 ? -34.996 3.311 46.937 1.00 85.75 240 LYS A O 1
ATOM 1839 N N . ARG A 1 241 ? -34.131 4.424 45.174 1.00 83.12 241 ARG A N 1
ATOM 1840 C CA . ARG A 1 241 ? -32.958 4.976 45.880 1.00 83.12 241 ARG A CA 1
ATOM 1841 C C . ARG A 1 241 ? -33.365 5.941 46.997 1.00 83.12 241 ARG A C 1
ATOM 1843 O O . ARG A 1 241 ? -32.882 5.794 48.111 1.00 83.12 241 ARG A O 1
ATOM 1850 N N . THR A 1 242 ? -34.296 6.864 46.747 1.00 80.12 242 THR A N 1
ATOM 1851 C CA . THR A 1 242 ? -34.789 7.815 47.761 1.00 80.12 242 THR A CA 1
ATOM 1852 C C . THR A 1 242 ? -35.475 7.099 48.921 1.00 80.12 242 THR A C 1
ATOM 1854 O O . THR A 1 242 ? -35.248 7.445 50.076 1.00 80.12 242 THR A O 1
ATOM 1857 N N . ARG A 1 243 ? -36.269 6.058 48.641 1.00 75.81 243 ARG A N 1
ATOM 1858 C CA . ARG A 1 243 ? -36.916 5.256 49.688 1.00 75.81 243 ARG A CA 1
ATOM 1859 C C . ARG A 1 243 ? -35.919 4.430 50.506 1.00 75.81 243 ARG A C 1
ATOM 1861 O O . ARG A 1 243 ? -36.169 4.205 51.680 1.00 75.81 243 ARG A O 1
ATOM 1868 N N . ALA A 1 244 ? -34.819 3.989 49.895 1.00 71.88 244 ALA A N 1
ATOM 1869 C CA . ALA A 1 244 ? -33.737 3.288 50.585 1.00 71.88 244 ALA A CA 1
ATOM 1870 C C . ALA A 1 244 ? -32.821 4.224 51.397 1.00 71.88 244 ALA A C 1
ATOM 1872 O O . ALA A 1 244 ? -32.213 3.770 52.352 1.00 71.88 244 ALA A O 1
ATOM 1873 N N . ALA A 1 245 ? -32.721 5.507 51.030 1.00 68.12 245 ALA A N 1
ATOM 1874 C CA . ALA A 1 245 ? -31.929 6.510 51.751 1.00 68.12 245 ALA A CA 1
ATOM 1875 C C . ALA A 1 245 ? -32.696 7.206 52.895 1.00 68.12 245 ALA A C 1
ATOM 1877 O O . ALA A 1 245 ? -32.082 7.855 53.736 1.00 68.12 245 ALA A O 1
ATOM 1878 N N . GLY A 1 246 ? -34.030 7.116 52.897 1.00 56.47 246 GLY A N 1
ATOM 1879 C CA . GLY A 1 246 ? -34.906 7.662 53.941 1.00 56.47 246 GLY A CA 1
ATOM 1880 C C . GLY A 1 246 ? -35.381 6.642 54.984 1.00 56.47 246 GLY A C 1
ATOM 1881 O O . GLY A 1 246 ? -36.269 6.976 55.766 1.00 56.47 246 GLY A O 1
ATOM 1882 N N . ALA A 1 247 ? -34.848 5.417 54.961 1.00 44.66 247 ALA A N 1
ATOM 1883 C CA . ALA A 1 247 ? -35.080 4.346 55.932 1.00 44.66 247 ALA A CA 1
ATOM 1884 C C . ALA A 1 247 ? -33.762 4.013 56.639 1.00 44.66 247 ALA A C 1
ATOM 1886 O O . ALA A 1 247 ? -33.823 3.673 57.840 1.00 44.66 247 ALA A O 1
#

pLDDT: mean 85.91, std 11.34, range [39.84, 97.06]

Mean predicted aligned error: 14.36 Å

Secondary structure (DSSP, 8-state):
-------GGGSS--GGGG-HHHHHHHHTSHHHHHHHHHHHHHHHHHHHHHHHHHHHHHHHGGGGTT--HHHHHHHHHHHHHHHHHHHHHHHHHHHHHHHHHHHHHHHHHTPPPHHHHHHHHHHHH--HHHHHHHHHHHHHHHHHHHHHHGGG-SEEEEETTTEEEEEE--TTT-SS-EEEEEEETHHHHHHHHHHHHTTPEEEE-HHHHHHHHHH--TTPBPPGGGHHHHHHHHHHHHHHHHHHH--

Foldseek 3Di:
DDDPPPDVVVVPPDVVVVDVVVVVVVCPDPVNVVVVVLVVVLVVQLCCQLVVLVVVLVVCVVVCVVPPPVVVVVSVVVSVVSNCCRNVVSVVVSVVVVVVVVVVVVVVVPDDDPVRVVVVVCVVVPDPVVVVVVVVVVVVVLLVQLLVQLLQFQAWEDDDAFKIWGWHDDPVPDPAIFTAHIDTHVVRVSSVVSCVVNVRYYHYDNVLRVCCRPPDDHPDGDDPVCRVVVVVVSVVSVVVVVVVVVD

Sequence (247 aa):
QGGLTFSPKALAPNAQKFSPAANFKQAFSGNSVVELGKGILKLSAISIICGGTLMSAVSEAPTLIGAPATHTFVAVGHLAYSLGLQAGGALICMLVLDYGYGWYKHEKSLRMTKQEVKDEYKQQEGDPYMKGKRRNAARALTQQRISVEVPRADVVVTNPTHFAVALRYNHERDAVPVVVAKGADHLALRIREIARAHDVMVIENPPLARTLYLTIEPGRAIPAELFRAVAELLAYVYQKRTRAAGA

Solvent-accessible surface area (backbone atoms only — not comparable to full-atom values): 13772 Å² total; per-residue (Å²): 142,88,71,91,77,86,54,75,74,74,72,48,87,54,67,74,83,67,36,66,67,59,53,49,54,53,58,64,28,77,65,40,53,51,51,51,52,49,50,53,52,52,51,49,53,48,48,52,56,51,48,49,56,48,51,53,51,59,70,50,46,71,75,52,67,88,51,58,70,66,59,51,50,51,52,52,49,51,49,53,50,51,47,49,52,51,54,51,49,52,51,50,55,51,50,53,55,50,50,54,52,51,50,54,52,51,59,57,69,71,60,73,50,77,63,55,51,53,51,49,50,38,67,73,74,45,53,70,70,57,54,52,51,52,53,51,50,52,52,50,51,53,53,51,48,42,71,61,35,38,63,67,22,66,34,30,31,22,20,99,76,49,27,25,34,24,32,29,67,46,87,92,76,38,98,54,48,25,31,54,30,66,28,52,42,74,47,16,52,50,52,53,52,48,18,62,75,52,76,27,48,74,44,83,37,52,70,59,19,51,51,51,60,76,74,51,58,65,78,34,62,69,56,80,91,49,47,64,66,51,49,57,52,49,52,52,52,50,53,53,50,53,57,62,74,74,106